Protein AF-A0A2A8VE00-F1 (afdb_monomer)

Radius of gyration: 34.69 Å; Cα contacts (8 Å, |Δi|>4): 339; chains: 1; bounding box: 102×46×58 Å

Nearest PDB structures (foldseek):
  6yoa-assembly1_B  TM=5.668E-01  e=1.280E-02  Ligustrum vulgare
  6x38-assembly1_A  TM=6.326E-01  e=1.889E-02  Drosophila melanogaster
  5gni-assembly1_A  TM=6.046E-01  e=1.121E-01  Homo sapiens
  2wan-assembly1_A  TM=6.044E-01  e=1.850E-01  Bacillus acidopullulyticus
  5wa0-assembly2_D  TM=4.545E-01  e=9.486E-02  Sinorhizobium meliloti 1021

Mean predicted aligned error: 17.12 Å

pLDDT: mean 78.24, std 19.39, range [31.75, 98.25]

Solvent-accessible surface area (backbone atoms only — not comparable to full-atom values): 13065 Å² total; per-residue (Å²): 136,66,72,69,64,56,50,57,52,51,56,54,49,37,68,72,62,74,57,81,86,64,64,70,72,61,55,63,68,74,43,58,68,55,49,56,51,50,48,52,65,56,45,51,60,53,49,51,52,52,52,50,50,64,60,46,50,60,56,54,46,44,66,75,71,46,75,78,92,78,73,95,66,73,92,70,93,66,86,66,83,67,75,85,49,74,51,36,35,30,36,35,44,88,63,31,39,35,40,41,33,43,31,70,54,58,55,66,37,54,35,41,40,35,35,20,38,72,83,74,70,52,76,75,48,77,47,81,42,53,24,37,86,83,13,38,38,71,47,76,42,75,55,88,57,50,86,42,52,28,35,35,36,44,31,36,52,33,79,80,41,56,72,77,49,20,70,64,42,20,69,40,8,66,52,52,71,73,32,89,83,46,62,39,49,45,78,49,74,55,96,90,39,76,32,32,28,42,38,34,28,34,50,44,64,50,49,62,95,85,54,87,66,74,48,73,38,65,40,37,29,54,67,59,46,64,73,76,106

Sequence (229 aa):
MKKAKLKTLFDHIDEQEKSTVEFQTVWRKAHRRDWKRRVYQSAVPNMAFLMILLIITPLAGYYFISPGEDTRSAQSLEDHEESYEMSGKVYNFPNQVVIKGETSLPEGAMLMIEQYKRDGVTLIRREKVTTDSDGYFQFATDRLQRDKEYIVKVMLYPHLQRESIKKVVGKRGDKLSDVENGELVFDYRHDGIEYSGLKLVGLANKMEDTTEKVVSEFLMSEKEFEALY

Foldseek 3Di:
DDPVVVVVVVVVVCVVPVDPPPPPPVVVPPCPVVVVVVCCVVVVVVVVVVVVCVVVVVVVVCVVVPPDPDDPDDDDPPPDLDDWDKKWKWKAAQFKIKIKIFIPQAWFQKKKKWKAFPVVPRTDDIDIWTAHRRRMTMDMDTDDDQQGKIKIKIKGALCPDDPVRCVVCPNQSVSLVPHDPSLQWDWDDDPNDIGIMGMWMDMNDHDDPPDRDIDMDITDGPVVVVVVD

Structure (mmCIF, N/CA/C/O backbone):
data_AF-A0A2A8VE00-F1
#
_entry.id   AF-A0A2A8VE00-F1
#
loop_
_atom_site.group_PDB
_atom_site.id
_atom_site.type_symbol
_atom_site.label_atom_id
_atom_site.label_alt_id
_atom_site.label_comp_id
_atom_site.label_asym_id
_atom_site.label_entity_id
_atom_site.label_seq_id
_atom_site.pdbx_PDB_ins_code
_atom_site.Cartn_x
_atom_site.Cartn_y
_atom_site.Cartn_z
_atom_site.occupancy
_atom_site.B_iso_or_equiv
_atom_site.auth_seq_id
_atom_site.auth_comp_id
_atom_site.auth_asym_id
_atom_site.auth_atom_id
_atom_site.pdbx_PDB_model_num
ATOM 1 N N . MET A 1 1 ? -66.703 -29.436 -29.568 1.00 51.69 1 MET A N 1
ATOM 2 C CA . MET A 1 1 ? -67.664 -29.597 -28.450 1.00 51.69 1 MET A CA 1
ATOM 3 C C . MET A 1 1 ? -6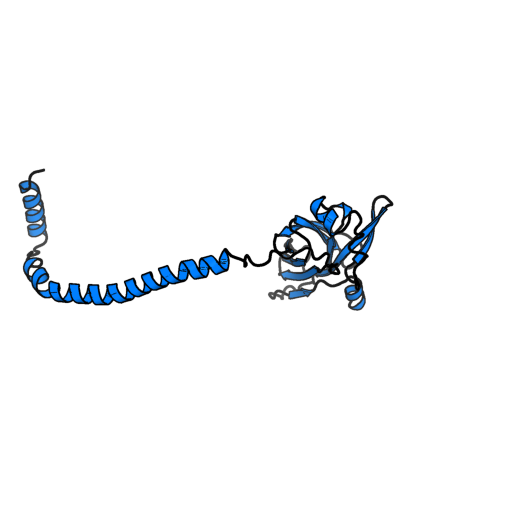8.861 -28.683 -28.711 1.00 51.69 1 MET A C 1
ATOM 5 O O . MET A 1 1 ? -68.654 -27.505 -28.962 1.00 51.69 1 MET A O 1
ATOM 9 N N . LYS A 1 2 ? -70.083 -29.225 -28.820 1.00 51.22 2 LYS A N 1
ATOM 10 C CA . LYS A 1 2 ? -71.256 -28.521 -29.384 1.00 51.22 2 LYS A CA 1
ATOM 11 C C . LYS A 1 2 ? -71.826 -27.491 -28.389 1.00 51.22 2 LYS A C 1
ATOM 13 O O . LYS A 1 2 ? -72.019 -27.839 -27.229 1.00 51.22 2 LYS A O 1
ATOM 18 N N . LYS A 1 3 ? -72.145 -26.271 -28.861 1.00 54.19 3 LYS A N 1
ATOM 19 C CA . LYS A 1 3 ? -72.739 -25.130 -28.111 1.00 54.19 3 LYS A CA 1
ATOM 20 C C . LYS A 1 3 ? -73.830 -25.513 -27.096 1.00 54.19 3 LYS A C 1
ATOM 22 O O . LYS A 1 3 ? -73.938 -24.875 -26.057 1.00 54.19 3 LYS A O 1
ATOM 27 N N . ALA A 1 4 ? -74.591 -26.570 -27.377 1.00 62.59 4 ALA A N 1
ATOM 28 C CA . ALA A 1 4 ? -75.638 -27.084 -26.500 1.00 62.59 4 ALA A CA 1
ATOM 29 C C . ALA A 1 4 ? -75.129 -27.494 -25.104 1.00 62.59 4 ALA A C 1
ATOM 31 O O . ALA A 1 4 ? -75.796 -27.199 -24.124 1.00 62.59 4 ALA A O 1
ATOM 32 N N . LYS A 1 5 ? -73.928 -28.091 -25.003 1.00 63.59 5 LYS A N 1
ATOM 33 C CA . LYS A 1 5 ? -73.341 -28.504 -23.713 1.00 63.59 5 LYS A CA 1
ATOM 34 C C . LYS A 1 5 ? -72.892 -27.325 -22.850 1.00 63.59 5 LYS A C 1
ATOM 36 O O . LYS A 1 5 ? -72.900 -27.435 -21.631 1.00 63.59 5 LYS A O 1
ATOM 41 N N . LEU A 1 6 ? -72.496 -26.217 -23.482 1.00 62.16 6 LEU A N 1
ATOM 42 C CA . LEU A 1 6 ? -72.084 -25.005 -22.772 1.00 62.16 6 LEU A CA 1
ATOM 43 C C . LEU A 1 6 ? -73.302 -24.321 -22.147 1.00 62.16 6 LEU A C 1
ATOM 45 O O . LEU A 1 6 ? -73.255 -23.936 -20.990 1.00 62.16 6 LEU A O 1
ATOM 49 N N . LYS A 1 7 ? -74.404 -24.238 -22.902 1.00 66.25 7 LYS A N 1
ATOM 50 C CA . LYS A 1 7 ? -75.650 -23.631 -22.430 1.00 66.25 7 LYS A CA 1
ATOM 51 C C . LYS A 1 7 ? -76.198 -24.351 -21.193 1.00 66.25 7 LYS A C 1
ATOM 53 O O . LYS A 1 7 ? -76.452 -23.705 -20.193 1.00 66.25 7 LYS A O 1
ATOM 58 N N . THR A 1 8 ? -76.239 -25.684 -21.213 1.00 71.44 8 THR A N 1
ATOM 59 C CA . THR A 1 8 ? -76.652 -26.482 -20.045 1.00 71.44 8 THR A CA 1
ATOM 60 C C . THR A 1 8 ? -75.750 -26.310 -18.825 1.00 71.44 8 THR A C 1
ATOM 62 O O . THR A 1 8 ? -76.221 -26.486 -17.712 1.00 71.44 8 THR A O 1
ATOM 65 N N . LEU A 1 9 ? -74.465 -25.988 -19.014 1.00 65.50 9 LEU A N 1
ATOM 66 C CA . LEU A 1 9 ? -73.549 -25.745 -17.897 1.00 65.50 9 LEU A CA 1
ATOM 67 C C . LEU A 1 9 ? -73.830 -24.386 -17.239 1.00 65.50 9 LEU A C 1
ATOM 69 O O . LEU A 1 9 ? -73.803 -24.288 -16.021 1.00 65.50 9 LEU A O 1
ATOM 73 N N . PHE A 1 10 ? -74.126 -23.360 -18.043 1.00 63.91 10 PHE A N 1
ATOM 74 C CA . PHE A 1 10 ? -74.466 -22.025 -17.546 1.00 63.91 10 PHE A CA 1
ATOM 75 C C . PHE A 1 10 ? -75.866 -21.971 -16.936 1.00 63.91 10 PHE A C 1
ATOM 77 O O . PHE A 1 10 ? -76.016 -21.406 -15.863 1.00 63.91 10 PHE A O 1
ATOM 84 N N . ASP A 1 11 ? -76.850 -22.637 -17.546 1.00 68.38 11 ASP A N 1
ATOM 85 C CA . ASP A 1 11 ? -78.211 -22.711 -17.003 1.00 68.38 11 ASP A CA 1
ATOM 86 C C . ASP A 1 11 ? -78.211 -23.382 -15.605 1.00 68.38 11 ASP A C 1
ATOM 88 O O . ASP A 1 11 ? -78.939 -22.957 -14.715 1.00 68.38 11 ASP A O 1
ATOM 92 N N . HIS A 1 12 ? -77.340 -24.379 -15.375 1.00 68.62 12 HIS A N 1
ATOM 93 C CA . HIS A 1 12 ? -77.214 -25.064 -14.078 1.00 68.62 12 HIS A CA 1
ATOM 94 C C . HIS A 1 12 ? -76.511 -24.217 -13.001 1.00 68.62 12 HIS A C 1
ATOM 96 O O . HIS A 1 12 ? -76.817 -24.345 -11.817 1.00 68.62 12 HIS A O 1
ATOM 102 N N . ILE A 1 13 ? -75.578 -23.349 -13.408 1.00 62.16 13 ILE A N 1
ATOM 103 C CA . ILE A 1 13 ? -74.881 -22.413 -12.514 1.00 62.16 13 ILE A CA 1
ATOM 104 C C . ILE A 1 13 ? -75.808 -21.242 -12.144 1.00 62.16 13 ILE A C 1
ATOM 106 O O . ILE A 1 13 ? -75.901 -20.891 -10.970 1.00 62.16 13 ILE A O 1
ATOM 110 N N . ASP A 1 14 ? -76.567 -20.705 -13.105 1.00 57.84 14 ASP A N 1
ATOM 111 C CA . ASP A 1 14 ? -77.534 -19.621 -12.868 1.00 57.84 14 ASP A CA 1
ATOM 112 C C . ASP A 1 14 ? -78.684 -20.067 -11.943 1.00 57.84 14 ASP A C 1
ATOM 114 O O . ASP A 1 14 ? -79.124 -19.308 -11.074 1.00 57.84 14 ASP A O 1
ATOM 118 N N . GLU A 1 15 ? -79.151 -21.314 -12.081 1.00 67.19 15 GLU A N 1
ATOM 119 C CA . GLU A 1 15 ? -80.197 -21.885 -11.222 1.00 67.19 15 GLU A CA 1
ATOM 120 C C . GLU A 1 15 ? -79.703 -22.130 -9.782 1.00 67.19 15 GLU A C 1
ATOM 122 O O . GLU A 1 15 ? -80.462 -21.933 -8.829 1.00 67.19 15 GLU A O 1
ATOM 127 N N . GLN A 1 16 ? -78.420 -22.482 -9.602 1.00 60.88 16 GLN A N 1
ATOM 128 C CA . GLN A 1 16 ? -77.802 -22.617 -8.277 1.00 60.88 16 GLN A CA 1
ATOM 129 C C . GLN A 1 16 ? -77.533 -21.272 -7.590 1.00 60.88 16 GLN A C 1
ATOM 131 O O . GLN A 1 16 ? -77.652 -21.189 -6.367 1.00 60.88 16 GLN A O 1
ATOM 136 N N . GLU A 1 17 ? -77.188 -20.223 -8.341 1.00 58.81 17 GLU A N 1
ATOM 137 C CA . GLU A 1 17 ? -76.747 -18.947 -7.760 1.00 58.81 17 GLU A CA 1
ATOM 138 C C . GLU A 1 17 ? -77.834 -17.862 -7.681 1.00 58.81 17 GLU A C 1
ATOM 140 O O . GLU A 1 17 ? -77.587 -16.798 -7.110 1.00 58.81 17 GLU A O 1
ATOM 145 N N . LYS A 1 18 ? -79.051 -18.102 -8.204 1.00 51.75 18 LYS A N 1
ATOM 146 C CA . LYS A 1 18 ? -80.142 -17.100 -8.280 1.00 51.75 18 LYS A CA 1
ATOM 147 C C . LYS A 1 18 ? -79.681 -15.749 -8.853 1.00 51.75 18 LYS A C 1
ATOM 149 O O . LYS A 1 18 ? -80.210 -14.698 -8.481 1.00 51.75 18 LYS A O 1
ATOM 154 N N . SER A 1 19 ? -78.698 -15.746 -9.746 1.00 52.50 19 SER A N 1
ATOM 155 C CA . SER A 1 19 ? -78.159 -14.518 -10.315 1.00 52.50 19 SER A CA 1
ATOM 156 C C . SER A 1 19 ? -78.809 -14.274 -11.679 1.00 52.50 19 SER A C 1
ATOM 158 O O . SER A 1 19 ? -78.545 -14.936 -12.675 1.00 52.50 19 SER A O 1
ATOM 160 N N . THR A 1 20 ? -79.745 -13.327 -11.739 1.00 47.25 20 THR A N 1
ATOM 161 C CA . THR A 1 20 ? -80.350 -12.900 -13.003 1.00 47.25 20 THR A CA 1
ATOM 162 C C . THR A 1 20 ? -79.314 -12.144 -13.835 1.00 47.25 20 THR A C 1
ATOM 164 O O . THR A 1 20 ? -78.964 -10.994 -13.558 1.00 47.25 20 THR A O 1
ATOM 167 N N . VAL A 1 21 ? -78.811 -12.783 -14.892 1.00 50.66 21 VAL A N 1
ATOM 168 C CA . VAL A 1 21 ? -77.923 -12.155 -15.875 1.00 50.66 21 VAL A CA 1
ATOM 169 C C . VAL A 1 21 ? -78.713 -11.161 -16.741 1.00 50.66 21 VAL A C 1
ATOM 171 O O . VAL A 1 21 ? -79.089 -11.444 -17.873 1.00 50.66 21 VAL A O 1
ATOM 174 N N . GLU A 1 22 ? -78.911 -9.943 -16.233 1.00 48.50 22 GLU A N 1
ATOM 175 C CA . GLU A 1 22 ? -79.258 -8.753 -17.038 1.00 48.50 22 GLU A CA 1
ATOM 176 C C . GLU A 1 22 ? -78.122 -7.713 -17.088 1.00 48.50 22 GLU A C 1
ATOM 178 O O . GLU A 1 22 ? -78.284 -6.590 -17.567 1.00 48.50 22 GLU A O 1
ATOM 183 N N . PHE A 1 23 ? -76.910 -8.068 -16.656 1.00 44.28 23 PHE A N 1
ATOM 184 C CA . PHE A 1 23 ? -75.814 -7.096 -16.584 1.00 44.28 23 PHE A CA 1
ATOM 185 C C . PHE A 1 23 ? -75.136 -6.783 -17.928 1.00 44.28 23 PHE A C 1
ATOM 187 O O . PHE A 1 23 ? -74.493 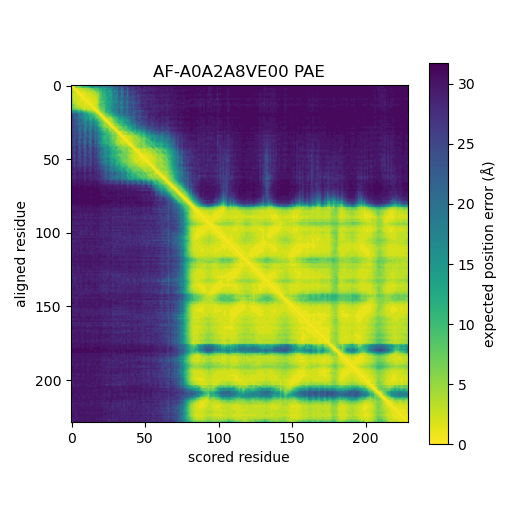-5.742 -18.072 1.00 44.28 23 PHE A O 1
ATOM 194 N N . GLN A 1 24 ? -75.259 -7.638 -18.950 1.00 45.00 24 GLN A N 1
ATOM 195 C CA . GLN A 1 24 ? -74.474 -7.453 -20.179 1.00 45.00 24 GLN A CA 1
ATOM 196 C C . GLN A 1 24 ? -75.096 -6.508 -21.215 1.00 45.00 24 GLN A C 1
ATOM 198 O O . GLN A 1 24 ? -74.360 -5.932 -22.023 1.00 45.00 24 GLN A O 1
ATOM 203 N N . THR A 1 25 ? -76.412 -6.307 -21.210 1.00 49.53 25 THR A N 1
ATOM 204 C CA . THR A 1 25 ? -77.099 -5.467 -22.207 1.00 49.53 25 THR A CA 1
ATOM 205 C C . THR A 1 25 ? -77.180 -4.000 -21.791 1.00 49.53 25 THR A C 1
ATOM 207 O O . THR A 1 25 ? -77.007 -3.128 -22.647 1.00 49.53 25 THR A O 1
ATOM 210 N N . VAL A 1 26 ? -77.322 -3.699 -20.495 1.00 46.94 26 VAL A N 1
ATOM 211 C CA . VAL A 1 26 ? -77.353 -2.312 -19.991 1.00 46.94 26 VAL A CA 1
ATOM 212 C C . VAL A 1 26 ? -75.943 -1.704 -19.929 1.00 46.94 26 VAL A C 1
ATOM 214 O O . VAL A 1 26 ? -75.728 -0.569 -20.364 1.00 46.94 26 VAL A O 1
ATOM 217 N N . TRP A 1 27 ? -74.937 -2.478 -19.508 1.00 44.66 27 TRP A N 1
ATOM 218 C CA . TRP A 1 27 ? -73.575 -1.962 -19.310 1.00 44.66 27 TRP A CA 1
ATOM 219 C C . TRP A 1 27 ? -72.831 -1.657 -20.625 1.00 44.66 27 TRP A C 1
ATOM 221 O O . TRP A 1 27 ? -72.062 -0.697 -20.710 1.00 44.66 27 TRP A O 1
ATOM 231 N N . ARG A 1 28 ? -73.108 -2.402 -21.709 1.00 49.41 28 ARG A N 1
ATOM 232 C CA . ARG A 1 28 ? -72.442 -2.188 -23.013 1.00 49.41 28 ARG A CA 1
ATOM 233 C C . ARG A 1 28 ? -72.862 -0.906 -23.736 1.00 49.41 28 ARG A C 1
ATOM 235 O O . ARG A 1 28 ? -72.097 -0.426 -24.575 1.00 49.41 28 ARG A O 1
ATOM 242 N N . LYS A 1 29 ? -74.046 -0.345 -23.458 1.00 48.81 29 LYS A N 1
ATOM 243 C CA . LYS A 1 29 ? -74.554 0.832 -24.190 1.00 48.81 29 LYS A CA 1
ATOM 244 C C . LYS A 1 29 ? -74.230 2.159 -23.496 1.00 48.81 29 LYS A C 1
ATOM 246 O O . LYS A 1 29 ? -73.909 3.119 -24.191 1.00 48.81 29 LYS A O 1
ATOM 251 N N . ALA A 1 30 ? -74.229 2.202 -22.162 1.00 51.44 30 ALA A N 1
ATOM 252 C CA . ALA A 1 30 ? -74.023 3.443 -21.409 1.00 51.44 30 ALA A CA 1
ATOM 253 C C . ALA A 1 30 ? -72.553 3.913 -21.357 1.00 51.44 30 ALA A C 1
ATOM 255 O O . ALA A 1 30 ? -72.293 5.112 -21.379 1.00 51.44 30 ALA A O 1
ATOM 256 N N . HIS A 1 31 ? -71.571 3.001 -21.372 1.00 49.47 31 HIS A N 1
ATOM 257 C CA . HIS A 1 31 ? -70.162 3.364 -21.136 1.00 49.47 31 HIS A CA 1
ATOM 258 C C . HIS A 1 31 ? -69.236 3.368 -22.359 1.00 49.47 31 HIS A C 1
ATOM 260 O O . HIS A 1 31 ? -68.049 3.671 -22.235 1.00 49.47 31 HIS A O 1
ATOM 266 N N . ARG A 1 32 ? -69.743 3.118 -23.573 1.00 55.53 32 ARG A N 1
ATOM 267 C CA . ARG A 1 32 ? -68.886 3.055 -24.775 1.00 55.53 32 ARG A CA 1
ATOM 268 C C . ARG A 1 32 ? -68.280 4.411 -25.172 1.00 55.53 32 ARG A C 1
ATOM 270 O O . ARG A 1 32 ? -67.174 4.447 -25.710 1.00 55.53 32 ARG A O 1
ATOM 277 N N . ARG A 1 33 ? -68.990 5.520 -24.922 1.00 56.97 33 ARG A N 1
ATOM 278 C CA . ARG A 1 33 ? -68.491 6.888 -25.182 1.00 56.97 33 ARG A CA 1
ATOM 279 C C . ARG A 1 33 ? -67.480 7.336 -24.126 1.00 56.97 33 ARG A C 1
ATOM 281 O O . ARG A 1 33 ? -66.446 7.899 -24.476 1.00 56.97 33 ARG A O 1
ATOM 288 N N . ASP A 1 34 ? -67.742 6.999 -22.870 1.00 58.62 34 ASP A N 1
ATOM 289 C CA . ASP A 1 34 ? -66.883 7.344 -21.740 1.00 58.62 34 ASP A CA 1
ATOM 290 C C . ASP A 1 34 ? -65.564 6.578 -21.740 1.00 58.62 34 ASP A C 1
ATOM 292 O O . ASP A 1 34 ? -64.516 7.163 -21.479 1.00 58.62 34 ASP A O 1
ATOM 296 N N . TRP A 1 35 ? -65.583 5.291 -22.092 1.00 56.44 35 TRP A N 1
ATOM 297 C CA . TRP A 1 35 ? -64.362 4.493 -22.145 1.00 56.44 35 TRP A CA 1
ATOM 298 C C . TRP A 1 35 ? -63.408 4.976 -23.239 1.00 56.44 35 TRP A C 1
ATOM 300 O O . TRP A 1 35 ? -62.222 5.130 -22.977 1.00 56.44 35 TRP A O 1
ATOM 310 N N . LYS A 1 36 ? -63.910 5.328 -24.434 1.00 59.03 36 LYS A N 1
ATOM 311 C CA . LYS A 1 36 ? -63.060 5.915 -25.485 1.00 59.03 36 LYS A CA 1
ATOM 312 C C . LYS A 1 36 ? -62.408 7.221 -25.035 1.00 59.03 36 LYS A C 1
ATOM 314 O O . LYS A 1 36 ? -61.234 7.427 -25.321 1.00 59.03 36 LYS A O 1
ATOM 319 N N . ARG A 1 37 ? -63.146 8.078 -24.319 1.00 63.91 37 ARG A N 1
ATOM 320 C CA . ARG A 1 37 ? -62.618 9.346 -23.799 1.00 63.91 37 ARG A CA 1
ATOM 321 C C . ARG A 1 37 ? -61.577 9.118 -22.704 1.00 63.91 37 ARG A C 1
ATOM 323 O O . ARG A 1 37 ? -60.527 9.742 -22.762 1.00 63.91 37 ARG A O 1
ATOM 330 N N . ARG A 1 38 ? -61.821 8.188 -21.773 1.00 60.47 38 ARG A N 1
ATOM 331 C CA . ARG A 1 38 ? -60.871 7.834 -20.704 1.00 60.47 38 ARG A CA 1
ATOM 332 C C . ARG A 1 38 ? -59.612 7.165 -21.248 1.00 60.47 3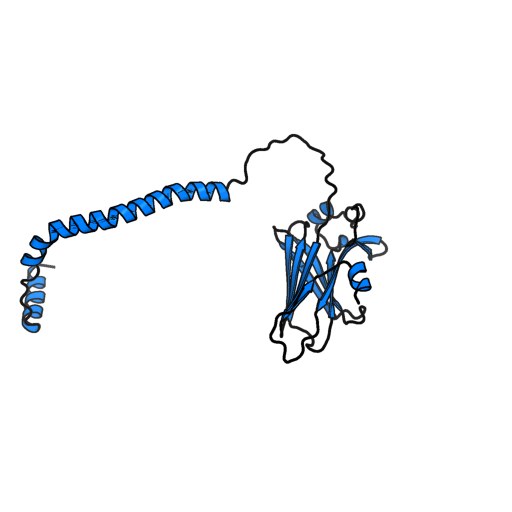8 ARG A C 1
ATOM 334 O O . ARG A 1 38 ? -58.527 7.532 -20.826 1.00 60.47 38 ARG A O 1
ATOM 341 N N . VAL A 1 39 ? -59.741 6.268 -22.229 1.00 61.84 39 VAL A N 1
ATOM 342 C CA . VAL A 1 39 ? -58.593 5.651 -22.912 1.00 61.84 39 VAL A CA 1
ATOM 343 C C . VAL A 1 39 ? -57.786 6.699 -23.668 1.00 61.84 39 VAL A C 1
ATOM 345 O O . VAL A 1 39 ? -56.572 6.698 -23.547 1.00 61.84 39 VAL A O 1
ATOM 348 N N . TYR A 1 40 ? -58.416 7.634 -24.387 1.00 62.50 40 TYR A N 1
ATOM 349 C CA . TYR A 1 40 ? -57.675 8.732 -25.019 1.00 62.50 40 TYR A CA 1
ATOM 350 C C . TYR A 1 40 ? -57.005 9.647 -23.985 1.00 62.50 40 TYR A C 1
ATOM 352 O O . TYR A 1 40 ? -55.849 10.016 -24.154 1.00 62.50 40 TYR A O 1
ATOM 360 N N . GLN A 1 41 ? -57.694 9.979 -22.891 1.00 64.81 41 GLN A N 1
ATOM 361 C CA . GLN A 1 41 ? -57.149 10.829 -21.830 1.00 64.81 41 GLN A CA 1
ATOM 362 C C . GLN A 1 41 ? -56.002 10.172 -21.053 1.00 64.81 41 GLN A C 1
ATOM 364 O O . GLN A 1 41 ? -55.127 10.894 -20.593 1.00 64.81 41 GLN A O 1
ATOM 369 N N . SER A 1 42 ? -55.967 8.842 -20.926 1.00 61.19 42 SER A N 1
ATOM 370 C CA . SER A 1 42 ? -54.864 8.126 -20.270 1.00 61.19 42 SER A CA 1
ATOM 371 C C . SER A 1 42 ? -53.751 7.720 -21.239 1.00 61.19 42 SER A C 1
ATOM 373 O O . SER A 1 42 ? -52.583 7.698 -20.866 1.00 61.19 42 SER A O 1
ATOM 375 N N . ALA A 1 43 ? -54.088 7.395 -22.490 1.00 59.38 43 ALA A N 1
ATOM 376 C CA . ALA A 1 43 ? -53.122 6.936 -23.482 1.00 59.38 43 ALA A CA 1
ATOM 377 C C . ALA A 1 43 ? -52.292 8.082 -24.061 1.00 59.38 43 ALA A C 1
ATOM 379 O O . ALA A 1 43 ? -51.124 7.867 -24.346 1.00 59.38 43 ALA A O 1
ATOM 380 N N . VAL A 1 44 ? -52.849 9.290 -24.208 1.00 64.38 44 VAL A N 1
ATOM 381 C CA . VAL A 1 44 ? -52.106 10.450 -24.729 1.00 64.38 44 VAL A CA 1
ATOM 382 C C . VAL A 1 44 ? -50.933 10.856 -23.823 1.00 64.38 44 VAL A C 1
ATOM 384 O O . VAL A 1 44 ? -49.822 10.936 -24.343 1.00 64.38 44 VAL A O 1
ATOM 387 N N . PRO A 1 45 ? -51.094 11.057 -22.498 1.00 66.69 45 PRO A N 1
ATOM 388 C CA . PRO A 1 45 ? -49.959 11.381 -21.634 1.00 66.69 45 PRO A CA 1
ATOM 389 C C . PRO A 1 45 ? -48.968 10.215 -21.509 1.00 66.69 45 PRO A C 1
ATOM 391 O O . PRO A 1 45 ? -47.764 10.449 -21.538 1.00 66.69 45 PRO A O 1
ATOM 394 N N . ASN A 1 46 ? -49.440 8.963 -21.470 1.00 68.00 46 ASN A N 1
ATOM 395 C CA . ASN A 1 46 ? -48.550 7.798 -21.402 1.00 68.00 46 ASN A CA 1
ATOM 396 C C . ASN A 1 46 ? -47.756 7.584 -22.703 1.00 68.00 46 ASN A C 1
ATOM 398 O O . ASN A 1 46 ? -46.573 7.259 -22.652 1.00 68.00 46 ASN A O 1
ATOM 402 N N . MET A 1 47 ? -48.370 7.811 -23.869 1.00 69.69 47 MET A N 1
ATOM 403 C CA . MET A 1 47 ? -47.674 7.796 -25.161 1.00 69.69 47 MET A CA 1
ATOM 404 C C . MET A 1 47 ? -46.713 8.973 -25.294 1.00 69.69 47 MET A C 1
ATOM 406 O O . MET A 1 47 ? -45.616 8.785 -25.803 1.00 69.69 47 MET A O 1
ATOM 410 N N . ALA A 1 48 ? -47.079 10.165 -24.817 1.00 74.44 48 ALA A N 1
ATOM 411 C CA . ALA A 1 48 ? -46.165 11.304 -24.795 1.00 74.44 48 ALA A CA 1
ATOM 412 C C . ALA A 1 48 ? -44.934 11.003 -23.928 1.00 74.44 48 ALA A C 1
ATOM 414 O O . ALA A 1 48 ? -43.813 11.246 -24.361 1.00 74.44 48 ALA A O 1
ATOM 415 N N . PHE A 1 49 ? -45.124 10.392 -22.756 1.00 73.25 49 PHE A N 1
ATOM 416 C CA . PHE A 1 49 ? -44.027 9.988 -21.876 1.00 73.25 49 PHE A CA 1
ATOM 417 C C . PHE A 1 49 ? -43.128 8.916 -22.514 1.00 73.25 49 PHE A C 1
ATOM 419 O O . PHE A 1 49 ? -41.906 9.030 -22.469 1.00 73.25 49 PHE A O 1
ATOM 426 N N . LEU A 1 50 ? -43.716 7.912 -23.176 1.00 73.12 50 LEU A N 1
ATOM 427 C CA . LEU A 1 50 ? -42.964 6.890 -23.915 1.00 73.12 50 LEU A CA 1
ATOM 428 C C . LEU A 1 50 ? -42.193 7.471 -25.105 1.00 73.12 50 LEU A C 1
ATOM 430 O O . LEU A 1 50 ? -41.049 7.089 -25.326 1.00 73.12 50 LEU A O 1
ATOM 434 N N . MET A 1 51 ? -42.783 8.412 -25.845 1.00 75.62 51 MET A N 1
ATOM 435 C CA . MET A 1 51 ? -42.114 9.090 -26.960 1.00 75.62 51 MET A CA 1
ATOM 436 C C . MET A 1 51 ? -40.970 9.984 -26.464 1.00 75.62 51 MET A C 1
ATOM 438 O O . MET A 1 51 ? -39.907 9.999 -27.075 1.00 75.62 51 MET A O 1
ATOM 442 N N . ILE A 1 52 ? -41.139 10.664 -25.325 1.00 73.00 52 ILE A N 1
ATOM 443 C CA . ILE A 1 52 ? -40.064 11.426 -24.673 1.00 73.00 52 ILE A CA 1
ATOM 444 C C . ILE A 1 52 ? -38.921 10.490 -24.247 1.00 73.00 52 ILE A C 1
ATOM 446 O O . ILE A 1 52 ? -37.764 10.772 -24.549 1.00 73.00 52 ILE A O 1
ATOM 450 N N . LEU A 1 53 ? -39.220 9.343 -23.626 1.00 69.56 53 LEU A N 1
ATOM 451 C CA . LEU A 1 53 ? -38.199 8.352 -23.259 1.00 69.56 53 LEU A CA 1
ATOM 452 C C . LEU A 1 53 ? -37.464 7.782 -24.484 1.00 69.56 53 LEU A C 1
ATOM 454 O O . LEU A 1 53 ? -36.248 7.605 -24.431 1.00 69.56 53 LEU A O 1
ATOM 458 N N . LEU A 1 54 ? -38.166 7.544 -25.596 1.00 72.25 54 LEU A N 1
ATOM 459 C CA . LEU A 1 54 ? -37.581 7.069 -26.858 1.00 72.25 54 LEU A CA 1
ATOM 460 C C . LEU A 1 54 ? -36.660 8.097 -27.530 1.00 72.25 54 LEU A C 1
ATOM 462 O O . LEU A 1 54 ? -35.721 7.707 -28.214 1.00 72.25 54 LEU A O 1
ATOM 466 N N . ILE A 1 55 ? -36.904 9.396 -27.334 1.00 69.25 55 ILE A N 1
ATOM 467 C CA . ILE A 1 55 ? -36.046 10.467 -27.865 1.00 69.25 55 ILE A CA 1
ATOM 468 C C . ILE A 1 55 ? -34.838 10.719 -26.946 1.00 69.25 55 ILE A C 1
ATOM 470 O O . ILE A 1 55 ? -33.743 10.987 -27.434 1.00 69.25 55 ILE A O 1
ATOM 474 N N . ILE A 1 56 ? -35.002 10.608 -25.623 1.00 63.34 56 ILE A N 1
ATOM 475 C CA . ILE A 1 56 ? -33.923 10.876 -24.653 1.00 63.34 56 ILE A CA 1
ATOM 476 C C . ILE A 1 56 ? -32.924 9.709 -24.560 1.00 63.34 56 ILE A C 1
ATOM 478 O O . ILE A 1 56 ? -31.733 9.935 -24.353 1.00 63.34 56 ILE A O 1
ATOM 482 N N . THR A 1 57 ? -33.370 8.464 -24.747 1.00 62.41 57 THR A N 1
ATOM 483 C CA . THR A 1 57 ? -32.503 7.273 -24.660 1.00 62.41 57 THR A CA 1
ATOM 484 C C . THR A 1 57 ? -31.308 7.271 -25.628 1.00 62.41 57 THR A C 1
ATOM 486 O O . THR A 1 57 ? -30.209 6.972 -25.159 1.00 62.41 57 THR A O 1
ATOM 489 N N . PRO A 1 58 ? -31.421 7.654 -26.917 1.00 62.84 58 PRO A N 1
ATOM 490 C CA . PRO A 1 58 ? -30.249 7.758 -27.789 1.00 62.84 58 PRO A CA 1
ATOM 491 C C . PRO A 1 58 ? -29.319 8.932 -27.435 1.00 62.84 58 PRO A C 1
ATOM 493 O O . PRO A 1 58 ? -28.115 8.816 -27.641 1.00 62.84 58 PRO A O 1
ATOM 496 N N . LEU A 1 59 ? -29.824 10.025 -26.847 1.00 58.75 59 LEU A N 1
ATOM 497 C CA . LEU A 1 59 ? -28.991 11.157 -26.405 1.00 58.75 59 LEU A CA 1
ATOM 498 C C . LEU A 1 59 ? -28.171 10.822 -25.151 1.00 58.75 59 LEU A C 1
ATOM 500 O O . LEU A 1 59 ? -26.992 11.157 -25.080 1.00 58.75 59 LEU A O 1
ATOM 504 N N . ALA A 1 60 ? -28.767 10.113 -24.189 1.00 56.28 60 ALA A N 1
ATOM 505 C CA . ALA A 1 60 ? -28.041 9.605 -23.026 1.00 56.28 60 ALA A CA 1
ATOM 506 C C . ALA A 1 60 ? -27.061 8.486 -23.422 1.00 56.28 60 ALA A C 1
ATOM 508 O O . ALA A 1 60 ? -25.927 8.471 -22.956 1.00 56.28 60 ALA A O 1
ATOM 509 N N . GLY A 1 61 ? -27.459 7.590 -24.333 1.00 53.88 61 GLY A N 1
ATOM 510 C CA . GLY A 1 61 ? -26.584 6.542 -24.862 1.00 53.88 61 GLY A CA 1
ATOM 511 C C . GLY A 1 61 ? -25.360 7.095 -25.596 1.00 53.88 61 GLY A C 1
ATOM 512 O O . GLY A 1 61 ? -24.262 6.601 -25.377 1.00 53.88 61 GLY A O 1
ATOM 513 N N . TYR A 1 62 ? -25.514 8.158 -26.395 1.00 57.16 62 TYR A N 1
ATOM 514 C CA . TYR A 1 62 ? -24.388 8.833 -27.051 1.00 57.16 62 TYR A CA 1
ATOM 515 C C . TY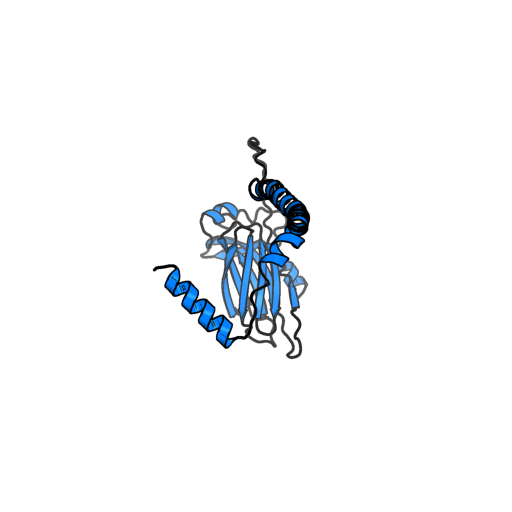R A 1 62 ? -23.427 9.476 -26.038 1.00 57.16 62 TYR A C 1
ATOM 517 O O . TYR A 1 62 ? -22.220 9.358 -26.192 1.00 57.16 62 TYR A O 1
ATOM 525 N N . TYR A 1 63 ? -23.937 10.073 -24.957 1.00 56.16 63 TYR A N 1
ATOM 526 C CA . TYR A 1 63 ? -23.092 10.648 -23.899 1.00 56.16 63 TYR A CA 1
ATOM 527 C C . TYR A 1 63 ? -22.344 9.599 -23.058 1.00 56.16 63 TYR A C 1
ATOM 529 O O . TYR A 1 63 ? -21.298 9.908 -22.496 1.00 56.16 63 TYR A O 1
ATOM 537 N N . PHE A 1 64 ? -22.863 8.370 -22.966 1.00 53.44 64 PHE A N 1
ATOM 538 C CA . PHE A 1 64 ? -22.217 7.270 -22.239 1.00 53.44 64 PHE A CA 1
ATOM 539 C C . PHE A 1 64 ? -21.333 6.370 -23.122 1.00 53.44 64 PHE A C 1
ATOM 541 O O . PHE A 1 64 ? -20.480 5.672 -22.585 1.00 53.44 64 PHE A O 1
ATOM 548 N N . ILE A 1 65 ? -21.528 6.360 -24.449 1.00 51.91 65 ILE A N 1
ATOM 549 C CA . ILE A 1 65 ? -20.815 5.466 -25.390 1.00 51.91 65 ILE A CA 1
ATOM 550 C C . ILE A 1 65 ? -19.841 6.226 -26.308 1.00 51.91 65 ILE A C 1
ATOM 552 O O . ILE A 1 65 ? -18.903 5.614 -26.812 1.00 51.91 65 ILE A O 1
ATOM 556 N N . SER A 1 66 ? -19.984 7.546 -26.468 1.00 42.84 66 SER A N 1
ATOM 557 C CA . SER A 1 66 ? -19.017 8.391 -27.177 1.00 42.84 66 SER A CA 1
ATOM 558 C C . SER A 1 66 ? -18.296 9.326 -26.197 1.00 42.84 66 SER A C 1
ATOM 560 O O . SER A 1 66 ? -18.687 10.491 -26.073 1.00 42.84 66 SER A O 1
ATOM 562 N N . PRO A 1 67 ? -17.214 8.893 -25.516 1.00 45.28 67 PRO A N 1
ATOM 563 C CA . PRO A 1 67 ? -16.171 9.852 -25.177 1.00 45.28 67 PRO A CA 1
ATOM 564 C C . PRO A 1 67 ? -15.707 10.438 -26.516 1.00 45.28 67 PRO A C 1
ATOM 566 O O . PRO A 1 67 ? -15.423 9.682 -27.442 1.00 45.28 67 PRO A O 1
ATOM 569 N N . GLY A 1 68 ? -15.768 11.761 -26.665 1.00 45.53 68 GLY A N 1
ATOM 570 C CA . GLY A 1 68 ? -15.624 12.440 -27.952 1.00 45.53 68 GLY A CA 1
ATOM 571 C C . GLY A 1 68 ? -14.497 11.878 -28.822 1.00 45.53 68 GLY A C 1
ATOM 572 O O . GLY A 1 68 ? -13.320 12.014 -28.498 1.00 45.53 68 GLY A O 1
ATOM 573 N N . GLU A 1 69 ? -14.865 11.293 -29.961 1.00 46.16 69 GLU A N 1
ATOM 574 C CA . GLU A 1 69 ? -13.975 11.221 -31.113 1.00 46.16 69 GLU A CA 1
ATOM 575 C C . GLU A 1 69 ? -13.817 12.642 -31.656 1.00 46.16 69 GLU A C 1
ATOM 577 O O . GLU A 1 69 ? -14.555 13.061 -32.536 1.00 46.16 69 GLU A O 1
ATOM 582 N N . ASP A 1 70 ? -12.885 13.395 -31.080 1.00 41.06 70 ASP A N 1
ATOM 583 C CA . ASP A 1 70 ? -12.240 14.534 -31.728 1.00 41.06 70 ASP A CA 1
ATOM 584 C C . ASP A 1 70 ? -10.934 14.848 -30.996 1.00 41.06 70 ASP A C 1
ATOM 586 O O . ASP A 1 70 ? -10.832 15.785 -30.210 1.00 41.06 70 ASP A O 1
ATOM 590 N N . THR A 1 71 ? -9.900 14.046 -31.255 1.00 38.03 71 THR A N 1
ATOM 591 C CA . THR A 1 71 ? -8.594 14.588 -31.663 1.00 38.03 71 THR A CA 1
ATOM 592 C C . THR A 1 71 ? -7.713 13.472 -32.217 1.00 38.03 71 THR A C 1
ATOM 594 O O . THR A 1 71 ? -6.973 12.792 -31.513 1.00 38.03 71 THR A O 1
ATOM 597 N N . ARG A 1 72 ? -7.680 13.364 -33.548 1.00 42.25 72 ARG A N 1
ATOM 598 C CA . ARG A 1 72 ? -6.393 13.147 -34.214 1.00 42.25 72 ARG A CA 1
ATOM 599 C C . ARG A 1 72 ? -5.547 14.405 -33.982 1.00 42.25 72 ARG A C 1
ATOM 601 O O . ARG A 1 72 ? -5.487 15.270 -34.847 1.00 42.25 72 ARG A O 1
ATOM 608 N N . SER A 1 73 ? -4.928 14.511 -32.811 1.00 35.09 73 SER A N 1
ATOM 609 C CA . SER A 1 73 ? -3.707 15.294 -32.631 1.00 35.09 73 SER A CA 1
ATOM 610 C C . SER A 1 73 ? -2.577 14.294 -32.856 1.00 35.09 73 SER A C 1
ATOM 612 O O . SER A 1 73 ? -2.479 13.283 -32.172 1.00 35.09 73 SER A O 1
ATOM 614 N N . ALA A 1 74 ? -1.901 14.341 -34.001 1.00 34.16 74 ALA A N 1
ATOM 615 C CA . ALA A 1 74 ? -0.633 15.053 -34.090 1.00 34.16 74 ALA A CA 1
ATOM 616 C C . ALA A 1 74 ? 0.228 14.766 -32.853 1.00 34.16 74 ALA A C 1
ATOM 618 O O . ALA A 1 74 ? -0.071 15.228 -31.758 1.00 34.16 74 ALA A O 1
ATOM 619 N N . GLN A 1 75 ? 1.268 13.964 -33.081 1.00 40.25 75 GLN A N 1
ATOM 620 C CA . GLN A 1 75 ? 2.420 13.777 -32.211 1.00 40.25 75 GLN A CA 1
ATOM 621 C C . GLN A 1 75 ? 2.684 15.019 -31.346 1.00 40.25 75 GLN A C 1
ATOM 623 O O . GLN A 1 75 ? 3.262 15.989 -31.831 1.00 40.25 75 GLN A O 1
ATOM 628 N N . SER A 1 76 ? 2.314 14.967 -30.071 1.00 31.75 76 SER A N 1
ATOM 629 C CA . SER A 1 76 ? 3.048 15.673 -29.036 1.00 31.75 76 SER A CA 1
ATOM 630 C C . SER A 1 76 ? 3.829 14.611 -28.270 1.00 31.75 76 SER A C 1
ATOM 632 O O . SER A 1 76 ? 3.303 13.808 -27.506 1.00 31.75 76 SER A O 1
ATOM 634 N N . LEU A 1 77 ? 5.130 14.568 -28.550 1.00 38.47 77 LEU A N 1
ATOM 635 C CA . LEU A 1 77 ? 6.118 14.321 -27.509 1.00 38.47 77 LEU A CA 1
ATOM 636 C C . LEU A 1 77 ? 5.999 15.508 -26.546 1.00 38.47 77 LEU A C 1
ATOM 638 O O . LEU A 1 77 ? 6.772 16.456 -26.624 1.00 38.47 77 LEU A O 1
ATOM 642 N N . GLU A 1 78 ? 4.948 15.513 -25.739 1.00 34.31 78 GLU A N 1
ATOM 643 C CA . GLU A 1 78 ? 4.911 16.304 -24.525 1.00 34.31 78 GLU A CA 1
ATOM 644 C C . GLU A 1 78 ? 5.372 15.358 -23.431 1.00 34.31 78 GLU A C 1
ATOM 646 O O . GLU A 1 78 ? 4.702 14.386 -23.085 1.00 34.31 78 GLU A O 1
ATOM 651 N N . ASP A 1 79 ? 6.601 15.615 -22.998 1.00 37.22 79 ASP A N 1
ATOM 652 C CA . ASP A 1 79 ? 7.193 15.151 -21.753 1.00 37.22 79 ASP A CA 1
ATOM 653 C C . ASP A 1 79 ? 6.266 15.645 -20.629 1.00 37.22 79 ASP A C 1
ATOM 655 O O . ASP A 1 79 ? 6.440 16.725 -20.066 1.00 37.22 79 ASP A O 1
ATOM 659 N N . HIS A 1 80 ? 5.167 14.928 -20.395 1.00 39.00 80 HIS A N 1
ATOM 660 C CA . HIS A 1 80 ? 4.426 15.075 -19.158 1.00 39.00 80 HIS A CA 1
ATOM 661 C C . HIS A 1 80 ? 5.381 14.607 -18.068 1.00 39.00 80 HIS A C 1
ATOM 663 O O . HIS A 1 80 ? 5.764 13.439 -18.060 1.00 39.00 80 HIS A O 1
ATOM 669 N N . GLU A 1 81 ? 5.775 15.511 -17.172 1.00 48.50 81 GLU A N 1
ATOM 670 C CA . GLU A 1 81 ? 6.293 15.129 -15.861 1.00 48.50 81 GLU A CA 1
ATOM 671 C C . GLU A 1 81 ? 5.281 14.146 -15.256 1.00 48.50 81 GLU A C 1
ATOM 673 O O . GLU A 1 81 ? 4.194 14.534 -14.827 1.00 48.50 81 GLU A O 1
ATOM 678 N N . GLU A 1 82 ? 5.577 12.847 -15.344 1.00 61.59 82 GLU A N 1
ATOM 679 C CA . GLU A 1 82 ? 4.698 11.791 -14.854 1.00 61.59 82 GLU A CA 1
ATOM 680 C C . GLU A 1 82 ? 4.689 11.875 -13.323 1.00 61.59 82 GLU A C 1
ATOM 682 O O . GLU A 1 82 ? 5.558 11.317 -12.658 1.00 61.59 82 GLU A O 1
ATOM 687 N N . SER A 1 83 ? 3.718 12.581 -12.736 1.00 68.88 83 SER A N 1
ATOM 688 C CA . SER A 1 83 ? 3.499 12.533 -11.293 1.00 68.88 83 SER A CA 1
ATOM 689 C C . SER A 1 83 ? 2.820 11.211 -10.920 1.00 68.88 83 SER A C 1
ATOM 691 O O . SER A 1 83 ? 1.720 10.867 -11.368 1.00 68.88 83 SER A O 1
ATOM 693 N N . TYR A 1 84 ? 3.495 10.423 -10.084 1.00 83.81 84 TYR A N 1
ATOM 694 C CA . TYR A 1 84 ? 2.911 9.215 -9.509 1.00 83.81 84 TYR A CA 1
ATOM 695 C C . TYR A 1 84 ? 2.128 9.579 -8.254 1.00 83.81 84 TYR A C 1
ATOM 697 O O . TYR A 1 84 ? 2.701 9.818 -7.192 1.00 83.81 84 TYR A O 1
ATOM 705 N N . GLU A 1 85 ? 0.806 9.593 -8.374 1.00 88.00 85 GLU A N 1
ATOM 706 C CA . GLU A 1 85 ? -0.090 9.869 -7.260 1.00 88.00 85 GLU A CA 1
ATO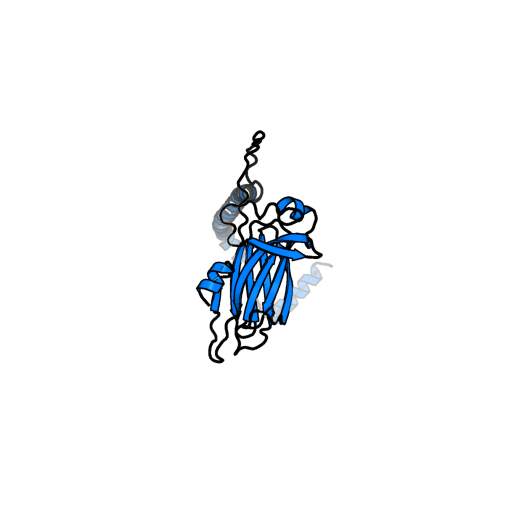M 707 C C . GLU A 1 85 ? -0.549 8.552 -6.630 1.00 88.00 85 GLU A C 1
ATOM 709 O O . GLU A 1 85 ? -0.925 7.593 -7.315 1.00 88.00 85 GLU A O 1
ATOM 714 N N . MET A 1 86 ? -0.504 8.488 -5.301 1.00 91.69 86 MET A N 1
ATOM 715 C CA . MET A 1 86 ? -1.099 7.410 -4.519 1.00 91.69 86 MET A CA 1
ATOM 716 C C . MET A 1 86 ? -1.645 8.002 -3.226 1.00 91.69 86 MET A C 1
ATOM 718 O O . MET A 1 86 ? -0.924 8.664 -2.483 1.00 91.69 86 MET A O 1
ATOM 722 N N . SER A 1 87 ? -2.916 7.744 -2.939 1.00 94.44 87 SER A N 1
ATOM 723 C CA . SER A 1 87 ? -3.575 8.202 -1.719 1.00 94.44 87 SER A CA 1
ATOM 724 C C . SER A 1 87 ? -4.408 7.072 -1.123 1.00 94.44 87 SER A C 1
ATOM 726 O O . SER A 1 87 ? -4.749 6.093 -1.792 1.00 94.44 87 SER A O 1
ATOM 728 N N . GLY A 1 88 ? -4.740 7.167 0.162 1.00 96.00 88 GLY A N 1
ATOM 729 C CA . GLY A 1 88 ? -5.655 6.205 0.756 1.00 96.00 88 GLY A CA 1
ATOM 730 C C . GLY A 1 88 ? -5.980 6.468 2.211 1.00 96.00 88 GLY A C 1
ATOM 731 O O . GLY A 1 88 ? -5.493 7.411 2.833 1.00 96.00 88 GLY A O 1
ATOM 732 N N . LYS A 1 89 ? -6.852 5.623 2.754 1.00 97.06 89 LYS A N 1
ATOM 733 C CA . LYS A 1 89 ? -7.311 5.680 4.139 1.00 97.06 89 LYS A CA 1
ATOM 734 C C . LYS A 1 89 ? -7.429 4.292 4.742 1.00 97.06 89 LYS A C 1
ATOM 736 O O . LYS A 1 89 ? -7.808 3.329 4.069 1.00 97.06 89 LYS A O 1
ATOM 741 N N . VAL A 1 90 ? -7.184 4.226 6.044 1.00 96.38 90 VAL A N 1
ATOM 742 C CA . VAL A 1 90 ? -7.445 3.066 6.890 1.00 96.38 90 VAL A CA 1
ATOM 743 C C . VAL A 1 90 ? -8.738 3.312 7.659 1.00 96.38 90 VAL A C 1
ATOM 745 O O . VAL A 1 90 ? -8.820 4.194 8.509 1.00 96.38 90 VAL A O 1
ATOM 748 N N . TYR A 1 91 ? -9.760 2.521 7.365 1.00 94.25 91 TYR A N 1
ATOM 749 C CA . TYR A 1 91 ? -11.042 2.515 8.054 1.00 94.25 91 TYR A CA 1
ATOM 750 C C . TYR A 1 91 ? -11.032 1.451 9.148 1.00 94.25 91 TYR A C 1
ATOM 752 O O . TYR A 1 91 ? -10.854 0.256 8.897 1.00 94.25 91 TYR A O 1
ATOM 760 N N . ASN A 1 92 ? -11.262 1.904 10.369 1.00 90.62 92 ASN A N 1
ATOM 761 C CA . ASN A 1 92 ? -11.258 1.112 11.582 1.00 90.62 92 ASN A CA 1
ATOM 762 C C . ASN A 1 92 ? -12.705 0.785 11.965 1.00 90.62 92 ASN A C 1
ATOM 764 O O . ASN A 1 92 ? -13.405 1.615 12.543 1.00 90.62 92 ASN A O 1
ATOM 768 N N . PHE A 1 93 ? -13.155 -0.423 11.624 1.00 88.94 93 PHE A N 1
ATOM 769 C CA . PHE A 1 93 ? -14.440 -0.974 12.055 1.00 88.94 93 PHE A CA 1
ATOM 770 C C . PHE A 1 93 ? -14.242 -1.847 13.303 1.00 88.94 93 PHE A C 1
ATOM 772 O O . PHE A 1 93 ? -13.164 -2.416 13.481 1.00 88.94 93 PHE A O 1
ATOM 779 N N . PRO A 1 94 ? -15.271 -2.055 14.146 1.00 84.75 94 PRO A N 1
ATOM 780 C CA . PRO A 1 94 ? -15.132 -2.833 15.382 1.00 84.75 94 PRO A CA 1
ATOM 781 C C . PRO A 1 94 ? -14.479 -4.218 15.208 1.00 84.75 94 PRO A C 1
ATOM 783 O O . PRO A 1 94 ? -13.641 -4.613 16.020 1.00 84.75 94 PRO A O 1
ATOM 786 N N . ASN A 1 95 ? -14.807 -4.932 14.126 1.00 87.12 95 ASN A N 1
ATOM 787 C CA . ASN A 1 95 ? -14.302 -6.285 13.838 1.00 87.12 95 ASN A CA 1
ATOM 788 C C . ASN A 1 95 ? -13.315 -6.356 12.669 1.00 87.12 95 ASN A C 1
ATOM 790 O O . ASN A 1 95 ? -12.760 -7.417 12.402 1.00 87.12 95 ASN A O 1
ATOM 794 N N . GLN A 1 96 ? -13.101 -5.252 11.961 1.00 91.25 96 GLN A N 1
ATOM 795 C CA . GLN A 1 96 ? -12.504 -5.270 10.633 1.00 91.25 96 GLN A CA 1
ATOM 796 C C . GLN A 1 96 ? -11.661 -4.019 10.412 1.00 91.25 96 GLN A C 1
ATOM 798 O O . GLN A 1 96 ? -12.014 -2.923 10.839 1.00 91.25 96 GLN A O 1
ATOM 803 N N . VAL A 1 97 ? -10.565 -4.172 9.683 1.00 93.31 97 VAL A N 1
ATOM 804 C CA . VAL A 1 97 ? -9.803 -3.052 9.136 1.00 93.31 97 VAL A CA 1
ATOM 805 C C . VAL A 1 97 ? -9.965 -3.080 7.624 1.00 93.31 97 VAL A C 1
ATOM 807 O O . VAL A 1 97 ? -9.767 -4.122 6.995 1.00 93.31 97 VAL A O 1
ATOM 810 N N . VAL A 1 98 ? -10.352 -1.944 7.044 1.00 96.00 98 VAL A N 1
ATOM 811 C CA . VAL A 1 98 ? -10.444 -1.777 5.589 1.00 96.00 98 VAL A CA 1
ATOM 812 C C . VAL A 1 98 ? -9.475 -0.708 5.151 1.00 96.00 98 VAL A C 1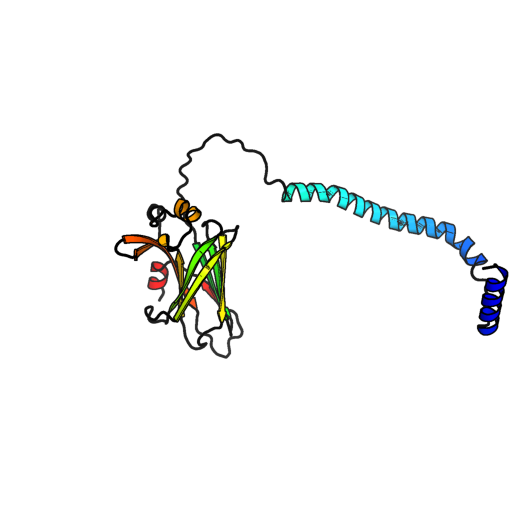
ATOM 814 O O . VAL A 1 98 ? -9.495 0.396 5.674 1.00 96.00 98 VAL A O 1
ATOM 817 N N . ILE A 1 99 ? -8.658 -1.017 4.163 1.00 97.38 99 ILE A N 1
ATOM 818 C CA . ILE A 1 99 ? -7.757 -0.069 3.528 1.00 97.38 99 ILE A CA 1
ATOM 819 C C . ILE A 1 99 ? -8.319 0.188 2.141 1.00 97.38 99 ILE A C 1
ATOM 821 O O . ILE A 1 99 ? -8.599 -0.763 1.410 1.00 97.38 99 ILE A O 1
ATOM 825 N N . LYS A 1 100 ? -8.526 1.457 1.798 1.00 97.69 100 LYS A N 1
ATOM 826 C CA . LYS A 1 100 ? -8.952 1.866 0.457 1.00 97.69 100 LYS A CA 1
ATOM 827 C C . LYS A 1 100 ? -8.079 2.999 -0.026 1.00 97.69 100 LYS A C 1
ATOM 829 O O . LYS A 1 100 ? -7.727 3.862 0.776 1.00 97.69 100 LYS A O 1
ATOM 834 N N . GLY A 1 101 ? -7.806 3.026 -1.314 1.00 97.06 101 GLY A N 1
ATOM 835 C CA . GLY A 1 101 ? -7.081 4.122 -1.922 1.00 97.06 101 GLY A CA 1
ATOM 836 C C . GLY A 1 101 ? -7.215 4.137 -3.428 1.00 97.06 101 GLY A C 1
ATOM 837 O O . GLY A 1 101 ? -7.891 3.291 -4.017 1.00 97.06 101 GLY A O 1
ATOM 838 N N . GLU A 1 102 ? -6.564 5.126 -4.010 1.00 96.62 102 GLU A N 1
ATOM 839 C CA . GLU A 1 102 ? -6.525 5.405 -5.438 1.00 96.62 102 GLU A CA 1
ATOM 840 C C . GLU A 1 102 ? -5.086 5.723 -5.842 1.00 96.62 102 GLU A C 1
ATOM 842 O O . GLU A 1 102 ? -4.268 6.145 -5.016 1.00 96.62 102 GLU A O 1
ATOM 847 N N . THR A 1 103 ? -4.756 5.471 -7.101 1.00 94.44 103 THR A N 1
ATOM 848 C CA . THR A 1 103 ? -3.430 5.738 -7.645 1.00 94.44 103 THR A CA 1
ATOM 849 C C . THR A 1 103 ? -3.482 5.966 -9.149 1.00 94.44 103 THR A C 1
ATOM 851 O O . THR A 1 103 ? -4.337 5.408 -9.828 1.00 94.44 103 THR A O 1
ATOM 854 N N . SER A 1 104 ? -2.530 6.734 -9.683 1.00 92.94 104 SER A N 1
ATOM 855 C CA . SER A 1 104 ? -2.345 6.899 -11.130 1.00 92.94 104 SER A CA 1
ATOM 856 C C . SER A 1 104 ? -1.713 5.676 -11.817 1.00 92.94 104 SER A C 1
ATOM 858 O O . SER A 1 104 ? -1.502 5.673 -13.030 1.00 92.94 104 SER A O 1
ATOM 860 N N . LEU A 1 105 ? -1.398 4.614 -11.065 1.00 93.31 105 LEU A N 1
ATOM 861 C CA . LEU A 1 105 ? -0.833 3.385 -11.616 1.00 93.31 105 LEU A CA 1
ATOM 862 C C . LEU A 1 105 ? -1.850 2.634 -12.496 1.00 93.31 105 LEU A C 1
ATOM 864 O O . LEU A 1 105 ? -3.025 2.545 -12.138 1.00 93.31 105 LEU A O 1
ATOM 868 N N . PRO A 1 106 ? -1.405 1.994 -13.596 1.00 94.06 106 PRO A N 1
ATOM 869 C CA . PRO A 1 106 ? -2.310 1.267 -14.479 1.00 94.06 106 PRO A CA 1
ATOM 870 C C . PRO A 1 106 ? -2.999 0.091 -13.781 1.00 94.06 106 PRO A C 1
ATOM 872 O O . PRO A 1 106 ? -2.481 -0.454 -12.802 1.00 94.06 106 PRO A O 1
ATOM 875 N N . GLU A 1 107 ? -4.107 -0.375 -14.365 1.00 96.75 107 GLU A N 1
ATOM 876 C CA . GLU A 1 107 ? -4.814 -1.586 -13.935 1.00 96.75 107 GLU A CA 1
ATOM 877 C C . GLU A 1 107 ? -3.847 -2.744 -13.687 1.00 96.75 107 GLU A C 1
ATOM 879 O O . GLU A 1 107 ? -2.881 -2.952 -14.430 1.00 96.75 107 GLU A O 1
ATOM 884 N N . GLY A 1 108 ? -4.113 -3.549 -12.662 1.00 96.81 108 GLY A N 1
ATOM 885 C CA . GLY A 1 108 ? -3.337 -4.741 -12.353 1.00 96.81 108 GLY A CA 1
ATOM 886 C C . GLY A 1 108 ? -1.929 -4.450 -11.830 1.00 96.81 108 GLY A C 1
ATOM 887 O O . GLY A 1 108 ? -1.114 -5.379 -11.776 1.00 96.81 108 GLY A O 1
ATOM 888 N N . ALA A 1 109 ? -1.623 -3.202 -11.458 1.00 97.56 109 ALA A N 1
ATOM 889 C CA . ALA A 1 109 ? -0.457 -2.886 -10.647 1.00 97.56 109 ALA A CA 1
ATOM 890 C C . ALA A 1 109 ? -0.591 -3.571 -9.287 1.00 97.56 109 ALA A C 1
ATOM 892 O O . ALA A 1 109 ? -1.657 -3.593 -8.677 1.00 97.56 109 ALA A O 1
ATOM 893 N N . MET A 1 110 ? 0.496 -4.181 -8.831 1.00 98.25 110 MET A N 1
ATOM 894 C CA . MET A 1 110 ? 0.519 -4.976 -7.615 1.00 98.25 110 MET A CA 1
ATOM 895 C C . MET A 1 110 ? 0.985 -4.135 -6.434 1.00 98.25 110 MET A C 1
ATOM 897 O O . MET A 1 110 ? 2.138 -3.704 -6.399 1.00 98.25 110 MET A O 1
ATOM 901 N N . LEU A 1 111 ? 0.117 -3.979 -5.443 1.00 98.19 111 LEU A N 1
ATOM 902 C CA . LEU A 1 111 ? 0.414 -3.322 -4.180 1.00 98.19 111 LEU A CA 1
ATOM 903 C C . LEU A 1 111 ? 0.552 -4.371 -3.077 1.00 98.19 111 LEU A C 1
ATOM 905 O O . LEU A 1 111 ? -0.197 -5.349 -3.013 1.00 98.19 111 LEU A O 1
ATOM 909 N N . MET A 1 112 ? 1.536 -4.168 -2.213 1.00 98.19 112 MET A N 1
ATOM 910 C CA . MET A 1 112 ? 1.772 -4.963 -1.022 1.00 98.19 112 MET A CA 1
ATOM 911 C C . MET A 1 112 ? 1.248 -4.204 0.185 1.00 98.19 112 MET A C 1
ATOM 913 O O . MET A 1 112 ? 1.685 -3.089 0.460 1.00 98.19 112 MET A O 1
ATOM 917 N N . ILE A 1 113 ? 0.325 -4.816 0.910 1.00 97.75 113 ILE A N 1
ATOM 918 C CA . ILE A 1 113 ? -0.201 -4.280 2.155 1.00 97.75 113 ILE A CA 1
ATOM 919 C C . ILE A 1 113 ? 0.436 -5.047 3.296 1.00 97.75 113 ILE A C 1
ATOM 921 O O . ILE A 1 113 ? 0.274 -6.261 3.416 1.00 97.75 113 ILE A O 1
ATOM 925 N N . GLU A 1 114 ? 1.149 -4.330 4.150 1.00 96.88 114 GLU A N 1
ATOM 926 C CA . GLU A 1 114 ? 1.823 -4.896 5.305 1.00 96.88 114 GLU A CA 1
ATOM 927 C C . GLU A 1 114 ? 1.285 -4.295 6.594 1.00 96.88 114 GLU A C 1
ATOM 929 O O . GLU A 1 114 ? 1.083 -3.087 6.709 1.00 96.88 114 GLU A O 1
ATOM 934 N N . GLN A 1 115 ? 1.062 -5.154 7.582 1.00 95.31 115 GLN A N 1
ATOM 935 C CA . GLN A 1 115 ? 0.637 -4.771 8.920 1.00 95.31 115 GLN A CA 1
ATOM 936 C C . GLN A 1 115 ? 1.746 -5.126 9.902 1.00 95.31 115 GLN A C 1
ATOM 938 O O . GLN A 1 115 ? 2.112 -6.296 10.030 1.00 95.31 115 GLN A O 1
ATOM 943 N N . TYR A 1 116 ? 2.250 -4.125 10.611 1.00 95.44 116 TYR A N 1
ATOM 944 C CA . TYR A 1 116 ? 3.287 -4.245 11.626 1.00 95.44 116 TYR A CA 1
ATOM 945 C C . TYR A 1 116 ? 2.719 -3.951 13.011 1.00 95.44 116 TYR A C 1
ATOM 947 O O . TYR A 1 116 ? 1.754 -3.196 13.164 1.00 95.44 116 TYR A O 1
ATOM 955 N N . LYS A 1 117 ? 3.352 -4.499 14.052 1.00 93.88 117 LYS A N 1
ATOM 956 C CA . LYS A 1 117 ? 3.167 -3.960 15.406 1.00 93.88 117 LYS A CA 1
ATOM 957 C C . LYS A 1 117 ? 3.612 -2.495 15.447 1.00 93.88 117 LYS A C 1
ATOM 959 O O . LYS A 1 117 ? 4.358 -2.031 14.588 1.00 93.88 117 LYS A O 1
ATOM 964 N N . ARG A 1 118 ? 3.196 -1.780 16.495 1.00 90.81 118 ARG A N 1
ATOM 965 C CA . ARG A 1 118 ? 3.593 -0.384 16.729 1.00 90.81 118 ARG A CA 1
ATOM 966 C C . ARG A 1 118 ? 5.111 -0.173 16.841 1.00 90.81 118 ARG A C 1
ATOM 968 O O . ARG A 1 118 ? 5.569 0.941 16.649 1.00 90.81 118 ARG A O 1
ATOM 975 N N . ASP A 1 119 ? 5.882 -1.232 17.095 1.00 89.56 119 ASP A N 1
ATOM 976 C CA . ASP A 1 119 ? 7.351 -1.198 17.055 1.00 89.56 119 ASP A CA 1
ATOM 977 C C . ASP A 1 119 ? 7.935 -0.934 15.651 1.00 89.56 119 ASP A C 1
ATOM 979 O O . ASP A 1 119 ? 9.126 -0.669 15.537 1.00 89.56 119 ASP A O 1
ATOM 983 N N . GLY A 1 120 ? 7.127 -1.029 14.587 1.00 86.62 120 GLY A N 1
ATOM 984 C CA . GLY A 1 120 ? 7.543 -0.801 13.201 1.00 86.62 120 GLY A CA 1
ATOM 985 C C . GLY A 1 120 ? 8.409 -1.907 12.589 1.00 86.62 120 GLY A C 1
ATOM 986 O O . GLY A 1 120 ? 8.737 -1.822 11.406 1.00 86.62 120 GLY A O 1
ATOM 987 N N . VAL A 1 121 ? 8.748 -2.953 13.351 1.00 90.00 121 VAL A N 1
ATOM 988 C CA . VAL A 1 121 ? 9.699 -4.010 12.960 1.00 90.00 121 VAL A CA 1
ATOM 989 C C . VAL A 1 121 ? 9.012 -5.368 12.858 1.00 90.00 121 VAL A C 1
ATOM 991 O O . VAL A 1 121 ? 9.290 -6.148 11.947 1.00 90.00 121 VAL A O 1
ATOM 994 N N . THR A 1 122 ? 8.084 -5.667 13.766 1.00 93.94 122 THR A N 1
ATOM 995 C CA . THR A 1 122 ? 7.416 -6.968 13.793 1.00 93.94 122 THR A CA 1
ATOM 996 C C . THR A 1 122 ? 6.298 -7.011 12.755 1.00 93.94 122 THR A C 1
ATOM 998 O O . THR A 1 122 ? 5.189 -6.535 13.014 1.00 93.94 122 THR A O 1
ATOM 1001 N N . LEU A 1 123 ? 6.568 -7.622 11.599 1.00 95.19 123 LEU A N 1
ATOM 1002 C CA . LEU A 1 123 ? 5.559 -7.912 10.579 1.00 95.19 123 LEU A CA 1
ATOM 1003 C C . LEU A 1 123 ? 4.556 -8.948 11.104 1.00 95.19 123 LEU A C 1
ATOM 1005 O O . LEU A 1 123 ? 4.938 -10.019 11.572 1.00 95.19 123 LEU A O 1
ATOM 1009 N N . ILE A 1 124 ? 3.267 -8.636 11.000 1.00 94.00 124 ILE A N 1
ATOM 1010 C CA . ILE A 1 124 ? 2.172 -9.514 11.425 1.00 94.00 124 ILE A CA 1
ATOM 1011 C C . ILE A 1 124 ? 1.477 -10.142 10.224 1.00 94.00 124 ILE A C 1
ATOM 1013 O O . ILE A 1 124 ? 1.148 -11.326 10.244 1.00 94.00 124 ILE A O 1
ATOM 1017 N N . ARG A 1 125 ? 1.232 -9.343 9.183 1.00 93.38 125 ARG A N 1
ATOM 1018 C CA . ARG A 1 125 ? 0.541 -9.782 7.972 1.00 93.38 125 ARG A CA 1
ATOM 1019 C C . ARG A 1 125 ? 1.096 -9.058 6.757 1.00 93.38 125 ARG A C 1
ATOM 1021 O O . ARG A 1 125 ? 1.419 -7.876 6.838 1.00 93.38 125 ARG A O 1
ATOM 1028 N N . ARG A 1 126 ? 1.154 -9.773 5.638 1.00 96.44 126 ARG A N 1
ATOM 1029 C CA . ARG A 1 126 ? 1.517 -9.261 4.320 1.00 96.44 126 ARG A CA 1
ATOM 1030 C C . ARG A 1 126 ? 0.536 -9.822 3.303 1.00 96.44 126 ARG A C 1
ATOM 1032 O O . ARG A 1 126 ? 0.387 -11.036 3.232 1.00 96.44 126 ARG A O 1
ATOM 1039 N N . GLU A 1 127 ? -0.095 -8.950 2.532 1.00 97.38 127 GLU A N 1
ATOM 1040 C CA . GLU A 1 127 ? -1.101 -9.323 1.540 1.00 97.38 127 GLU A CA 1
ATOM 1041 C C . GLU A 1 127 ? -0.899 -8.571 0.234 1.00 97.38 127 GLU A C 1
ATOM 1043 O O . GLU A 1 127 ? -0.454 -7.424 0.209 1.00 97.38 127 GLU A O 1
ATOM 1048 N N . LYS A 1 128 ? -1.255 -9.233 -0.864 1.00 97.81 128 LYS A N 1
ATOM 1049 C CA . LYS A 1 128 ? -1.137 -8.688 -2.212 1.00 97.81 128 LYS A CA 1
ATOM 1050 C C . LYS A 1 128 ? -2.499 -8.215 -2.704 1.00 97.81 128 LYS A C 1
ATOM 1052 O O . LYS A 1 128 ? -3.461 -8.977 -2.683 1.00 97.81 128 LYS A O 1
ATOM 1057 N N . VAL A 1 129 ? -2.543 -7.000 -3.236 1.00 97.62 129 VAL A N 1
ATOM 1058 C CA . VAL A 1 129 ? -3.728 -6.405 -3.865 1.00 97.62 129 VAL A CA 1
ATOM 1059 C C . VAL A 1 129 ? -3.355 -5.885 -5.246 1.00 97.62 129 VAL A C 1
ATOM 1061 O O . VAL A 1 129 ? -2.194 -5.576 -5.510 1.00 97.62 129 VAL A O 1
ATOM 1064 N N . THR A 1 130 ? -4.325 -5.833 -6.149 1.00 97.69 130 THR A N 1
ATOM 1065 C CA . THR A 1 130 ? -4.157 -5.257 -7.483 1.00 97.69 130 THR A CA 1
ATOM 1066 C C . THR A 1 130 ? -5.052 -4.044 -7.658 1.00 97.69 130 THR A C 1
ATOM 1068 O O . THR A 1 130 ? -6.163 -4.039 -7.130 1.00 97.69 130 THR A O 1
ATOM 1071 N N . THR A 1 131 ? -4.583 -3.054 -8.410 1.00 97.62 131 THR A N 1
ATOM 1072 C CA . THR A 1 131 ? -5.409 -1.928 -8.858 1.00 97.62 131 THR A CA 1
ATOM 1073 C C . THR A 1 131 ? -6.427 -2.376 -9.904 1.00 97.62 131 THR A C 1
ATOM 1075 O O . THR A 1 131 ? -6.155 -3.298 -10.683 1.00 97.62 131 THR A O 1
ATOM 1078 N N . ASP A 1 132 ? -7.595 -1.742 -9.920 1.00 97.06 132 ASP A N 1
ATOM 1079 C CA . ASP A 1 132 ? -8.582 -1.890 -10.992 1.00 97.06 132 ASP A CA 1
ATOM 1080 C C . ASP A 1 132 ? -8.335 -0.904 -12.152 1.00 97.06 132 ASP A C 1
ATOM 1082 O O . ASP A 1 132 ? -7.297 -0.240 -12.206 1.00 97.06 132 ASP A O 1
ATOM 1086 N N . SER A 1 133 ? -9.256 -0.863 -13.120 1.00 94.81 133 SER A N 1
ATOM 1087 C CA . SER A 1 133 ? -9.160 -0.012 -14.315 1.00 94.81 133 SER A CA 1
ATOM 1088 C C . SER A 1 133 ? -9.113 1.480 -14.008 1.00 94.81 133 SER A C 1
ATOM 1090 O O . SER A 1 133 ? -8.569 2.238 -14.807 1.00 94.81 133 SER A O 1
ATOM 1092 N N . ASP A 1 134 ? -9.654 1.878 -12.860 1.00 94.56 134 ASP A N 1
ATOM 1093 C CA . ASP A 1 134 ? -9.773 3.270 -12.438 1.00 94.56 134 ASP A CA 1
ATOM 1094 C C . ASP A 1 134 ? -8.669 3.632 -11.425 1.00 94.56 134 ASP A C 1
ATOM 1096 O O . ASP A 1 134 ? -8.671 4.721 -10.854 1.00 94.56 134 ASP A O 1
ATOM 1100 N N . GLY A 1 135 ? -7.718 2.718 -11.188 1.00 93.94 135 GLY A N 1
ATOM 1101 C CA . GLY A 1 135 ? -6.619 2.918 -10.248 1.00 93.94 135 GLY A CA 1
ATOM 1102 C C . GLY A 1 135 ? -7.017 2.736 -8.782 1.00 93.94 135 GLY A C 1
ATOM 1103 O O . GLY A 1 135 ? -6.225 3.049 -7.892 1.00 93.94 135 GLY A O 1
ATOM 1104 N N . TYR A 1 136 ? -8.206 2.206 -8.483 1.00 97.56 136 TYR A N 1
ATOM 1105 C CA . TYR A 1 136 ? -8.615 1.944 -7.107 1.00 97.56 136 TYR A CA 1
ATOM 1106 C C . TYR A 1 136 ? -8.033 0.636 -6.584 1.00 97.56 136 TYR A C 1
ATOM 1108 O O . TYR A 1 136 ? -7.877 -0.359 -7.296 1.00 97.56 136 TYR A O 1
ATOM 1116 N N . PHE A 1 137 ? -7.755 0.615 -5.282 1.00 97.81 137 PHE A N 1
ATOM 1117 C CA . PHE A 1 137 ? -7.417 -0.601 -4.557 1.00 97.81 137 PHE A CA 1
ATOM 1118 C C . PHE A 1 137 ? -8.166 -0.670 -3.228 1.00 97.81 137 PHE A C 1
ATOM 1120 O O . PHE A 1 137 ? -8.403 0.332 -2.546 1.00 97.81 137 PHE A O 1
ATOM 1127 N N . GLN A 1 138 ? -8.521 -1.890 -2.829 1.00 97.69 138 GLN A N 1
ATOM 1128 C CA . GLN A 1 138 ? -9.174 -2.150 -1.554 1.00 97.69 138 GLN A CA 1
ATOM 1129 C C . GLN A 1 138 ? -8.662 -3.446 -0.934 1.00 97.69 138 GLN A C 1
ATOM 1131 O O . GLN A 1 138 ? -8.519 -4.468 -1.599 1.00 97.69 138 GLN A O 1
ATOM 1136 N N . PHE A 1 139 ? -8.484 -3.415 0.381 1.00 96.94 139 PHE A N 1
ATOM 1137 C CA . PHE A 1 139 ? -8.203 -4.582 1.197 1.00 96.94 139 PHE A CA 1
ATOM 1138 C C . PHE A 1 139 ? -9.053 -4.574 2.451 1.00 96.94 139 PHE A C 1
ATOM 1140 O O . PHE A 1 139 ? -9.209 -3.541 3.097 1.00 96.94 139 PHE A O 1
ATOM 1147 N N . ALA A 1 140 ? -9.585 -5.731 2.813 1.00 96.00 140 ALA A N 1
ATOM 1148 C CA . ALA A 1 140 ? -10.344 -5.915 4.033 1.00 96.00 140 ALA A CA 1
ATOM 1149 C C . ALA A 1 140 ? -9.784 -7.112 4.789 1.00 96.00 140 ALA A C 1
ATOM 1151 O O . ALA A 1 140 ? -9.527 -8.160 4.204 1.00 96.00 140 ALA A O 1
ATOM 1152 N N . THR A 1 141 ? -9.636 -6.955 6.097 1.00 93.62 141 THR A N 1
ATOM 1153 C CA . THR A 1 141 ? -9.237 -8.044 6.978 1.00 93.62 141 THR A CA 1
ATOM 1154 C C . THR A 1 141 ? -9.960 -7.963 8.307 1.00 93.62 141 THR A C 1
ATOM 1156 O O . THR A 1 141 ? -10.260 -6.872 8.795 1.00 93.62 141 THR A O 1
ATOM 1159 N N . ASP A 1 142 ? -10.128 -9.118 8.945 1.00 90.81 142 ASP A N 1
ATOM 1160 C CA . ASP A 1 142 ? -10.447 -9.190 10.364 1.00 90.81 142 ASP A CA 1
ATOM 1161 C C . ASP A 1 142 ? -9.385 -8.458 11.182 1.00 90.81 142 ASP A C 1
ATOM 1163 O O . ASP A 1 142 ? -8.182 -8.488 10.872 1.00 90.81 142 ASP A O 1
ATOM 1167 N N . ARG A 1 143 ? -9.849 -7.800 12.240 1.00 85.94 143 ARG A N 1
ATOM 1168 C CA . ARG A 1 143 ? -8.984 -7.114 13.188 1.00 85.94 143 ARG A CA 1
ATOM 1169 C C . ARG A 1 143 ? -8.275 -8.125 14.085 1.00 85.94 143 ARG A C 1
ATOM 1171 O O . ARG A 1 143 ? -8.897 -9.019 14.642 1.00 85.94 143 ARG A O 1
ATOM 1178 N N . LEU A 1 144 ? -6.968 -7.934 14.255 1.00 84.06 144 LEU A N 1
ATOM 1179 C CA . LEU A 1 144 ? -6.115 -8.825 15.042 1.00 84.06 144 LEU A CA 1
ATOM 1180 C C . LEU A 1 144 ? -6.400 -8.720 16.548 1.00 84.06 144 LEU A C 1
ATOM 1182 O O . LEU A 1 144 ? -6.761 -9.710 17.174 1.00 84.06 144 LEU A O 1
ATOM 1186 N N . GLN A 1 145 ? -6.227 -7.528 17.132 1.00 85.00 145 GLN A N 1
ATOM 1187 C CA . GLN A 1 145 ? -6.557 -7.217 18.531 1.00 85.00 145 GLN A CA 1
ATOM 1188 C C . GLN A 1 145 ? -7.140 -5.801 18.592 1.00 85.00 145 GLN A C 1
ATOM 1190 O O . GLN A 1 145 ? -6.651 -4.903 17.909 1.00 85.00 145 GLN A O 1
ATOM 1195 N N . ARG A 1 146 ? -8.228 -5.607 19.348 1.00 82.44 146 ARG A N 1
ATOM 1196 C CA . ARG A 1 146 ? -8.964 -4.328 19.396 1.00 82.44 146 ARG A CA 1
ATOM 1197 C C . ARG A 1 146 ? -8.277 -3.258 20.230 1.00 82.44 146 ARG A C 1
ATOM 1199 O O . ARG A 1 146 ? -8.357 -2.083 19.894 1.00 82.44 146 ARG A O 1
ATOM 1206 N N . ASP A 1 147 ? -7.576 -3.676 21.268 1.00 83.31 147 ASP A N 1
ATOM 1207 C CA . ASP A 1 147 ? -6.880 -2.831 22.232 1.00 83.31 147 ASP A CA 1
ATOM 1208 C C . ASP A 1 147 ? -5.494 -2.372 21.751 1.00 83.31 147 ASP A C 1
ATOM 1210 O O . ASP A 1 147 ? -4.801 -1.650 22.469 1.00 83.31 147 ASP A O 1
ATOM 1214 N N . LYS A 1 148 ? -5.076 -2.770 20.542 1.00 88.69 148 LYS A N 1
ATOM 1215 C CA . LYS A 1 148 ? -3.750 -2.464 20.000 1.00 88.69 148 LYS A CA 1
ATOM 1216 C C . LYS A 1 148 ? -3.804 -1.675 18.711 1.00 88.69 148 LYS A C 1
ATOM 1218 O O . LYS A 1 148 ? -4.701 -1.829 17.887 1.00 88.69 148 LYS A O 1
ATOM 1223 N N . GLU A 1 149 ? -2.770 -0.866 18.551 1.00 91.00 149 GLU A N 1
ATOM 1224 C CA . GLU A 1 149 ? -2.485 -0.127 17.334 1.00 91.00 149 GLU A CA 1
ATOM 1225 C C . GLU A 1 149 ? -1.484 -0.886 16.469 1.00 91.00 149 GLU A C 1
ATOM 1227 O O . GLU A 1 149 ? -0.552 -1.531 16.968 1.00 91.00 149 GLU A O 1
ATOM 1232 N N . TYR A 1 150 ? -1.664 -0.759 15.161 1.00 93.88 150 TYR A N 1
ATOM 1233 C CA . TYR A 1 150 ? -0.803 -1.369 14.161 1.00 93.88 150 TYR A CA 1
ATOM 1234 C C . TYR A 1 150 ? -0.417 -0.346 13.108 1.00 93.88 150 TYR A C 1
ATOM 1236 O O . TYR A 1 150 ? -1.234 0.485 12.708 1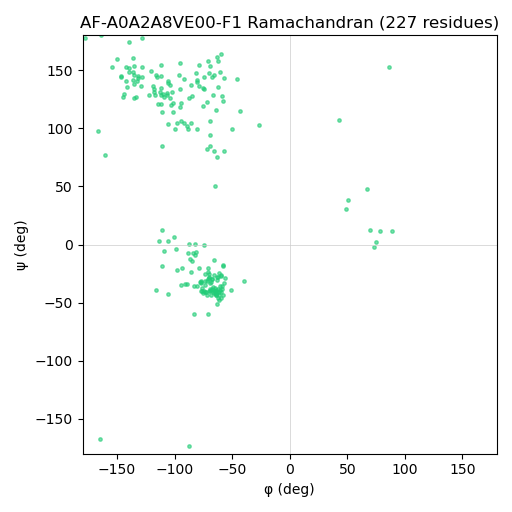.00 93.88 150 TYR A O 1
ATOM 1244 N N . ILE A 1 151 ? 0.820 -0.447 12.633 1.00 95.75 151 ILE A N 1
ATOM 1245 C CA . ILE A 1 151 ? 1.292 0.339 11.499 1.00 95.75 151 ILE A CA 1
ATOM 1246 C C . ILE A 1 151 ? 0.883 -0.402 10.232 1.00 95.75 151 ILE A C 1
ATOM 1248 O O . ILE A 1 151 ? 1.152 -1.594 10.079 1.00 95.75 151 ILE A O 1
ATOM 1252 N N . VAL A 1 152 ? 0.225 0.308 9.329 1.00 96.62 152 VAL A N 1
ATOM 1253 C CA . VAL A 1 152 ? -0.172 -0.186 8.016 1.00 96.62 152 VAL A CA 1
ATOM 1254 C C . VAL A 1 152 ? 0.729 0.467 6.982 1.00 96.62 152 VAL A C 1
ATOM 1256 O O . VAL A 1 152 ? 0.848 1.688 6.964 1.00 96.62 152 VAL A O 1
ATOM 1259 N N . LYS A 1 153 ? 1.339 -0.338 6.113 1.00 97.19 153 LYS A N 1
ATOM 1260 C CA . LYS A 1 153 ? 2.119 0.132 4.967 1.00 97.19 153 LYS A CA 1
ATOM 1261 C C . LYS A 1 153 ? 1.479 -0.366 3.680 1.00 97.19 153 LYS A C 1
ATOM 1263 O O . LYS A 1 153 ? 1.174 -1.552 3.574 1.00 97.19 153 LYS A O 1
ATOM 1268 N N . VAL A 1 154 ? 1.288 0.519 2.711 1.00 97.75 154 VAL A N 1
ATOM 1269 C CA . VAL A 1 154 ? 0.884 0.171 1.343 1.00 97.75 154 VAL A CA 1
ATOM 1270 C C . VAL A 1 154 ? 2.061 0.486 0.441 1.00 97.75 154 VAL A C 1
ATOM 1272 O O . VAL A 1 154 ? 2.524 1.623 0.424 1.00 97.75 154 VAL A O 1
ATOM 1275 N N . MET A 1 155 ? 2.575 -0.517 -0.265 1.00 97.44 155 MET A N 1
ATOM 1276 C CA . MET A 1 155 ? 3.828 -0.394 -1.001 1.00 97.44 155 MET A CA 1
ATOM 1277 C C . MET A 1 155 ? 3.730 -0.925 -2.421 1.00 97.44 155 MET A C 1
ATOM 1279 O O . MET A 1 155 ? 3.164 -1.991 -2.659 1.00 97.44 155 MET A O 1
ATOM 1283 N N . LEU A 1 156 ? 4.374 -0.232 -3.351 1.00 97.06 156 LEU A N 1
ATOM 1284 C CA . LEU A 1 156 ? 4.669 -0.744 -4.678 1.00 97.06 156 LEU A CA 1
ATOM 1285 C C . LEU A 1 156 ? 6.146 -1.125 -4.768 1.00 97.06 156 LEU A C 1
ATOM 1287 O O . LEU A 1 156 ? 7.035 -0.305 -4.549 1.00 97.06 156 LEU A O 1
ATOM 1291 N N . TYR A 1 157 ? 6.395 -2.365 -5.180 1.00 97.12 157 TYR A N 1
ATOM 1292 C CA . TYR A 1 157 ? 7.727 -2.876 -5.486 1.00 97.12 157 TYR A CA 1
ATOM 1293 C C . TYR A 1 157 ? 7.863 -3.133 -6.993 1.00 97.12 157 TYR A C 1
ATOM 1295 O O . TYR A 1 157 ? 7.204 -4.056 -7.488 1.00 97.12 157 TYR A O 1
ATOM 1303 N N . PRO A 1 158 ? 8.712 -2.397 -7.742 1.00 96.50 158 PRO A N 1
ATOM 1304 C CA . PRO A 1 158 ? 8.847 -2.585 -9.192 1.00 96.50 158 PRO A CA 1
ATOM 1305 C C . PRO A 1 158 ? 9.274 -3.992 -9.626 1.00 96.50 158 PRO A C 1
ATOM 1307 O O . PRO A 1 158 ? 8.777 -4.511 -10.627 1.00 96.50 158 PRO A O 1
ATOM 1310 N N . HIS A 1 159 ? 10.139 -4.663 -8.856 1.00 96.00 159 HIS A N 1
ATOM 1311 C CA . HIS A 1 159 ? 10.619 -6.007 -9.202 1.00 96.00 159 HIS A CA 1
ATOM 1312 C C . HIS A 1 159 ? 9.500 -7.063 -9.233 1.00 96.00 159 HIS A C 1
ATOM 1314 O O . HIS A 1 159 ? 9.579 -8.006 -10.023 1.00 96.00 159 HIS A O 1
ATOM 1320 N N . LEU A 1 160 ? 8.431 -6.870 -8.447 1.00 96.56 160 LEU A N 1
ATOM 1321 C CA . LEU A 1 160 ? 7.269 -7.767 -8.385 1.00 96.56 160 LEU A CA 1
ATOM 1322 C C . LEU A 1 160 ? 6.247 -7.525 -9.503 1.00 96.56 160 LEU A C 1
ATOM 1324 O O . LEU A 1 160 ? 5.309 -8.308 -9.663 1.00 96.56 160 LEU A O 1
ATOM 1328 N N . GLN A 1 161 ? 6.401 -6.448 -10.274 1.00 97.81 161 GLN A N 1
ATOM 1329 C CA . GLN A 1 161 ? 5.418 -6.048 -11.271 1.00 97.81 161 GLN A CA 1
ATOM 1330 C C . GLN A 1 161 ? 5.506 -6.873 -12.560 1.00 97.81 161 GLN A C 1
ATOM 1332 O O . GLN A 1 161 ? 6.558 -7.390 -12.949 1.00 97.81 161 GLN A O 1
ATOM 1337 N N . ARG A 1 162 ? 4.379 -6.947 -13.274 1.00 96.88 162 ARG A N 1
ATOM 1338 C CA . ARG A 1 162 ? 4.325 -7.466 -14.648 1.00 96.88 162 ARG A CA 1
ATOM 1339 C C . ARG A 1 162 ? 4.992 -6.498 -15.630 1.00 96.88 162 ARG A C 1
ATOM 1341 O O . ARG A 1 162 ? 5.065 -5.300 -15.371 1.00 96.88 162 ARG A O 1
ATOM 1348 N N . GLU A 1 163 ? 5.419 -7.006 -16.786 1.00 96.50 163 GLU A N 1
ATOM 1349 C CA . GLU A 1 163 ? 6.164 -6.216 -17.781 1.00 96.50 163 GLU A CA 1
ATOM 1350 C C . GLU A 1 163 ? 5.429 -4.954 -18.255 1.00 96.50 163 GLU A C 1
ATOM 1352 O O . GLU A 1 163 ? 6.073 -3.942 -18.510 1.00 96.50 163 GLU A O 1
ATOM 1357 N N . SER A 1 164 ? 4.094 -4.969 -18.341 1.00 94.38 164 SER A N 1
ATOM 1358 C CA . SER A 1 164 ? 3.328 -3.767 -18.701 1.00 94.38 164 SER A CA 1
ATOM 1359 C C . SER A 1 164 ? 3.478 -2.648 -17.670 1.00 94.38 164 SER A C 1
ATOM 1361 O O . SER A 1 164 ? 3.669 -1.501 -18.050 1.00 94.38 164 SER A O 1
ATOM 1363 N N . ILE A 1 165 ? 3.470 -2.984 -16.380 1.00 95.81 165 ILE A N 1
ATOM 1364 C CA . ILE A 1 165 ? 3.620 -2.016 -15.289 1.00 95.81 165 ILE A CA 1
ATOM 1365 C C . ILE A 1 165 ? 5.084 -1.587 -15.150 1.00 95.81 165 ILE A C 1
ATOM 1367 O O . ILE A 1 165 ? 5.348 -0.408 -14.964 1.00 95.81 165 ILE A O 1
ATOM 1371 N N . LYS A 1 166 ? 6.050 -2.498 -15.344 1.00 95.88 166 LYS A N 1
ATOM 1372 C CA . LYS A 1 166 ? 7.491 -2.164 -15.357 1.00 95.88 166 LYS A CA 1
ATOM 1373 C C . LYS A 1 166 ? 7.875 -1.158 -16.444 1.00 95.88 166 LYS A C 1
ATOM 1375 O O . LYS A 1 166 ? 8.865 -0.457 -16.288 1.00 95.88 166 LYS A O 1
ATOM 1380 N N . LYS A 1 167 ? 7.129 -1.080 -17.550 1.00 94.19 167 LYS A N 1
ATOM 1381 C CA . LYS A 1 167 ? 7.334 -0.036 -18.572 1.00 94.19 167 LYS A CA 1
ATOM 1382 C C . LYS A 1 167 ? 6.911 1.352 -18.090 1.00 94.19 167 LYS A C 1
ATOM 1384 O O . LYS A 1 167 ? 7.468 2.338 -18.569 1.00 94.19 167 LYS A O 1
ATOM 1389 N N . VAL A 1 168 ? 5.944 1.402 -17.177 1.00 92.31 168 VAL A N 1
ATOM 1390 C CA . VAL A 1 168 ? 5.441 2.634 -16.567 1.00 92.31 168 VAL A CA 1
ATOM 1391 C C . VAL A 1 168 ? 6.344 3.029 -15.410 1.00 92.31 168 VAL A C 1
ATOM 1393 O O . VAL A 1 168 ? 7.017 4.027 -15.520 1.00 92.31 168 VAL A O 1
ATOM 1396 N N . VAL A 1 169 ? 6.507 2.194 -14.382 1.00 92.62 169 VAL A N 1
ATOM 1397 C CA . VAL A 1 169 ? 7.292 2.570 -13.185 1.00 92.62 169 VAL A CA 1
ATOM 1398 C C . VAL A 1 169 ? 8.812 2.408 -13.341 1.00 92.62 169 VAL A C 1
ATOM 1400 O O . VAL A 1 169 ? 9.577 2.769 -12.454 1.00 92.62 169 VAL A O 1
ATOM 1403 N N . GLY A 1 170 ? 9.275 1.828 -14.449 1.00 93.56 170 GLY A N 1
ATOM 1404 C CA . GLY A 1 170 ? 10.670 1.431 -14.637 1.00 93.56 170 GLY A CA 1
ATOM 1405 C C . GLY A 1 170 ? 10.963 0.031 -14.083 1.00 93.56 170 GLY A C 1
ATOM 1406 O O . GLY A 1 170 ? 10.310 -0.465 -13.160 1.00 93.56 170 GLY A O 1
ATOM 1407 N N . LYS A 1 171 ? 11.963 -0.659 -14.648 1.00 94.75 171 LYS A N 1
ATOM 1408 C CA . LYS A 1 171 ? 12.312 -2.031 -14.215 1.00 94.75 171 LYS A CA 1
ATOM 1409 C C . LYS A 1 171 ? 12.792 -2.062 -12.770 1.00 94.75 171 LYS A C 1
ATOM 1411 O O . LYS A 1 171 ? 12.614 -3.081 -12.098 1.00 94.75 171 LYS A O 1
ATOM 1416 N N . ARG A 1 172 ? 13.420 -0.972 -12.324 1.00 95.62 172 ARG A N 1
ATOM 1417 C CA . ARG A 1 172 ? 13.923 -0.820 -10.959 1.00 95.62 172 ARG A CA 1
ATOM 1418 C C . ARG A 1 172 ? 13.200 0.265 -10.164 1.00 95.62 172 ARG A C 1
ATOM 1420 O O . ARG A 1 172 ? 13.549 0.470 -9.011 1.00 95.62 172 ARG A O 1
ATOM 1427 N N . GLY A 1 173 ? 1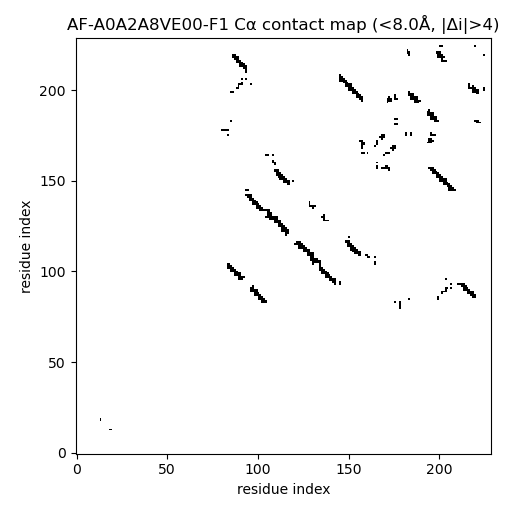2.179 0.899 -10.738 1.00 93.38 173 GLY A N 1
ATOM 1428 C CA . GLY A 1 173 ? 11.612 2.123 -10.168 1.00 93.38 173 GLY A CA 1
ATOM 1429 C C . GLY A 1 173 ? 12.294 3.392 -10.661 1.00 93.38 173 GLY A C 1
ATOM 1430 O O . GLY A 1 173 ? 12.067 4.448 -10.094 1.00 93.38 173 GLY A O 1
ATOM 1431 N N . ASP A 1 174 ? 13.125 3.285 -11.697 1.00 90.06 174 ASP A N 1
ATOM 1432 C CA . ASP A 1 174 ? 13.903 4.378 -12.284 1.00 90.06 174 ASP A CA 1
ATOM 1433 C C . ASP A 1 174 ? 13.039 5.564 -12.733 1.00 90.06 174 ASP A C 1
ATOM 1435 O O . ASP A 1 174 ? 13.478 6.699 -12.660 1.00 90.06 174 ASP A O 1
ATOM 1439 N N . LYS A 1 175 ? 11.779 5.324 -13.106 1.00 90.00 175 LYS A N 1
ATOM 1440 C CA . LYS A 1 175 ? 10.845 6.402 -13.455 1.00 90.00 175 LYS A CA 1
ATOM 1441 C C . LYS A 1 175 ? 10.128 7.013 -12.252 1.00 90.00 175 LYS A C 1
ATOM 1443 O O . LYS A 1 175 ? 9.530 8.069 -12.379 1.00 90.00 175 LYS A O 1
ATOM 1448 N N . LEU A 1 176 ? 10.172 6.356 -11.090 1.00 87.69 176 LEU A N 1
ATOM 1449 C CA . LEU A 1 176 ? 9.624 6.894 -9.842 1.00 87.69 176 LEU A CA 1
ATOM 1450 C C . LEU A 1 176 ? 10.596 7.891 -9.199 1.00 87.69 176 LEU A C 1
ATOM 1452 O O . LEU A 1 176 ? 10.158 8.864 -8.597 1.00 87.69 176 LEU A O 1
ATOM 1456 N N . SER A 1 177 ? 11.905 7.643 -9.315 1.00 70.81 177 SER A N 1
ATOM 1457 C CA . SER A 1 177 ? 12.962 8.488 -8.739 1.00 70.81 177 SER A CA 1
ATOM 1458 C C . SER A 1 177 ? 13.132 9.837 -9.438 1.00 70.81 177 SER A C 1
ATOM 1460 O O . SER A 1 177 ? 13.692 10.754 -8.845 1.00 70.81 177 SER A O 1
ATOM 1462 N N . ASP A 1 178 ? 12.648 9.954 -10.674 1.00 63.84 178 ASP A N 1
ATOM 1463 C CA . ASP A 1 178 ? 12.831 11.136 -11.522 1.00 63.84 178 ASP A CA 1
ATOM 1464 C C . ASP A 1 178 ? 11.742 12.209 -11.305 1.00 63.84 178 ASP A C 1
ATOM 1466 O O . ASP A 1 178 ? 11.772 13.259 -11.942 1.00 63.84 178 ASP A O 1
ATOM 1470 N N . VAL A 1 179 ? 10.786 11.973 -10.396 1.00 65.06 179 VAL A N 1
ATOM 1471 C CA . VAL A 1 179 ? 9.661 12.884 -10.131 1.00 65.06 179 VAL A CA 1
ATOM 1472 C C . VAL A 1 179 ? 10.027 13.938 -9.083 1.00 65.06 179 VAL A C 1
ATOM 1474 O O . VAL A 1 179 ? 10.421 13.607 -7.959 1.00 65.06 179 VAL A O 1
ATOM 1477 N N . GLU A 1 180 ? 9.845 15.221 -9.419 1.00 52.44 180 GLU A N 1
ATOM 1478 C CA . GLU A 1 180 ? 9.950 16.320 -8.452 1.00 52.44 180 GLU A CA 1
ATOM 1479 C C . GLU A 1 180 ? 8.933 16.124 -7.309 1.00 52.44 180 GLU A C 1
ATOM 1481 O O . GLU A 1 180 ? 7.741 15.939 -7.540 1.00 52.44 180 GLU A O 1
ATOM 1486 N N . ASN A 1 181 ? 9.400 16.174 -6.054 1.00 57.56 181 ASN A N 1
ATOM 1487 C CA . ASN A 1 181 ? 8.618 15.892 -4.835 1.00 57.56 181 ASN A CA 1
ATOM 1488 C C . ASN A 1 181 ? 8.168 14.429 -4.664 1.00 57.56 181 ASN A C 1
ATOM 1490 O O . ASN A 1 181 ? 7.029 14.155 -4.287 1.00 57.56 1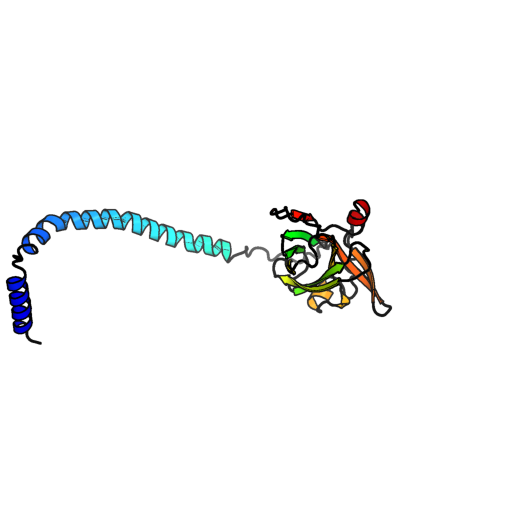81 ASN A O 1
ATOM 1494 N N . GLY A 1 182 ? 9.086 13.477 -4.854 1.00 66.12 182 GLY A N 1
ATOM 1495 C CA . GLY A 1 182 ? 8.904 12.057 -4.524 1.00 66.12 182 GLY A CA 1
ATOM 1496 C C . GLY A 1 182 ? 8.730 11.744 -3.027 1.00 66.12 182 GLY A C 1
ATOM 1497 O O . GLY A 1 182 ? 9.403 10.863 -2.507 1.00 66.12 182 GLY A O 1
ATOM 1498 N N . GLU A 1 183 ? 7.832 12.424 -2.309 1.00 81.50 183 GLU A N 1
ATOM 1499 C CA . GLU A 1 183 ? 7.571 12.200 -0.874 1.00 81.50 183 GLU A CA 1
ATOM 1500 C C . GLU A 1 183 ? 7.112 10.767 -0.570 1.00 81.50 183 GLU A C 1
ATOM 1502 O O . GLU A 1 183 ? 7.349 10.242 0.518 1.00 81.50 183 GLU A O 1
ATOM 1507 N N . LEU A 1 184 ? 6.486 10.113 -1.550 1.00 88.25 184 LEU A N 1
ATOM 1508 C CA . LEU A 1 184 ? 6.053 8.718 -1.469 1.00 88.25 184 LEU A CA 1
ATOM 1509 C C . LEU A 1 184 ? 7.146 7.727 -1.882 1.00 88.25 184 LEU A C 1
ATOM 1511 O O . LEU A 1 184 ? 6.977 6.520 -1.689 1.00 88.25 184 LEU A O 1
ATOM 1515 N N . VAL A 1 185 ? 8.236 8.204 -2.486 1.00 92.12 185 VAL A N 1
ATOM 1516 C CA . VAL A 1 185 ? 9.295 7.352 -3.022 1.00 92.12 185 VAL A CA 1
ATOM 1517 C C . VAL A 1 185 ? 10.191 6.881 -1.885 1.00 92.12 185 VAL A C 1
ATOM 1519 O O . VAL A 1 185 ? 10.565 7.644 -0.998 1.00 92.12 185 VAL A O 1
ATOM 1522 N N . PHE A 1 186 ? 10.542 5.599 -1.901 1.00 92.25 186 PHE A N 1
ATOM 1523 C CA . PHE A 1 186 ? 11.521 5.045 -0.974 1.00 92.25 186 PHE A CA 1
ATOM 1524 C C . PHE A 1 186 ? 12.487 4.118 -1.697 1.00 92.25 186 PHE A C 1
ATOM 1526 O O . PHE A 1 186 ? 12.083 3.312 -2.539 1.00 92.25 186 PHE A O 1
ATOM 1533 N N . ASP A 1 187 ? 13.752 4.180 -1.302 1.00 93.75 187 ASP A N 1
ATOM 1534 C CA . ASP A 1 187 ? 14.782 3.304 -1.837 1.00 93.75 187 ASP A CA 1
ATOM 1535 C C . ASP A 1 187 ? 14.935 2.049 -0.979 1.00 93.75 187 ASP A C 1
ATOM 1537 O O . ASP A 1 187 ? 14.839 2.070 0.252 1.00 93.75 187 ASP A O 1
ATOM 1541 N N . TYR A 1 188 ? 15.169 0.919 -1.636 1.00 94.75 188 TYR A N 1
ATOM 1542 C CA . TYR A 1 188 ? 15.409 -0.356 -0.976 1.00 94.75 188 TYR A CA 1
ATOM 1543 C C . TYR A 1 188 ? 16.329 -1.244 -1.808 1.00 94.75 188 TYR A C 1
ATOM 1545 O O . TYR A 1 188 ? 16.477 -1.091 -3.020 1.00 94.75 188 TYR A O 1
ATOM 1553 N N . ARG A 1 189 ? 16.944 -2.226 -1.144 1.00 96.38 189 ARG A N 1
ATOM 1554 C CA . ARG A 1 189 ? 17.819 -3.201 -1.795 1.00 96.38 189 ARG A CA 1
ATOM 1555 C C . ARG A 1 189 ? 17.171 -4.578 -1.819 1.00 96.38 189 ARG A C 1
ATOM 1557 O O . ARG A 1 189 ? 16.766 -5.090 -0.777 1.00 96.38 189 ARG A O 1
ATOM 1564 N N . HIS A 1 190 ? 17.141 -5.203 -2.990 1.00 94.75 190 HIS A N 1
ATOM 1565 C CA . HIS A 1 190 ? 16.661 -6.569 -3.189 1.00 94.75 190 HIS A CA 1
ATOM 1566 C C . HIS A 1 190 ? 17.663 -7.338 -4.054 1.00 94.75 190 HIS A C 1
ATOM 1568 O O . HIS A 1 190 ? 18.074 -6.851 -5.103 1.00 94.75 190 HIS A O 1
ATOM 1574 N N . ASP A 1 191 ? 18.117 -8.500 -3.578 1.00 94.94 191 ASP A N 1
ATOM 1575 C CA . ASP A 1 191 ? 19.145 -9.326 -4.235 1.00 94.94 191 ASP A CA 1
ATOM 1576 C C . ASP A 1 191 ? 20.420 -8.556 -4.628 1.00 94.94 191 ASP A C 1
ATOM 1578 O O . ASP A 1 191 ? 21.020 -8.765 -5.680 1.00 94.94 191 ASP A O 1
ATOM 1582 N N . GLY A 1 192 ? 20.838 -7.621 -3.768 1.00 95.00 192 GLY A N 1
ATOM 1583 C CA . GLY A 1 192 ? 22.021 -6.784 -3.996 1.00 95.00 192 GLY A CA 1
ATOM 1584 C C . GLY A 1 192 ? 21.833 -5.669 -5.030 1.00 95.00 192 GLY A C 1
ATOM 1585 O O . GLY A 1 192 ? 22.780 -4.933 -5.283 1.00 95.00 192 GLY A O 1
ATOM 1586 N N . ILE A 1 193 ? 20.632 -5.516 -5.591 1.00 96.12 193 ILE A N 1
ATOM 1587 C CA . ILE A 1 193 ? 20.273 -4.474 -6.557 1.00 96.12 193 ILE A CA 1
ATOM 1588 C C . ILE A 1 193 ? 19.431 -3.409 -5.849 1.00 96.12 193 ILE A C 1
ATOM 1590 O O . ILE A 1 193 ? 18.552 -3.736 -5.049 1.00 96.12 193 ILE A O 1
ATOM 1594 N N . GLU A 1 194 ? 19.714 -2.142 -6.132 1.00 96.31 194 GLU A N 1
ATOM 1595 C CA . GLU A 1 194 ? 18.938 -0.999 -5.647 1.00 96.31 194 GLU A CA 1
ATOM 1596 C C . GLU A 1 194 ? 17.686 -0.780 -6.500 1.00 96.31 194 GLU A C 1
ATOM 1598 O O . GLU A 1 194 ? 17.701 -0.954 -7.724 1.00 96.31 194 GLU A O 1
ATOM 1603 N N . TYR A 1 195 ? 16.603 -0.425 -5.819 1.00 96.44 195 TYR A N 1
ATOM 1604 C CA . TYR A 1 195 ? 15.293 -0.150 -6.382 1.00 96.44 195 TYR A CA 1
ATOM 1605 C C . TYR A 1 195 ? 14.679 1.057 -5.681 1.00 96.44 195 TYR A C 1
ATOM 1607 O O . TYR A 1 195 ? 14.887 1.237 -4.482 1.00 96.44 195 TYR A O 1
ATOM 1615 N N . SER A 1 196 ? 13.818 1.769 -6.397 1.00 95.19 196 SER A N 1
ATOM 1616 C CA . SER A 1 196 ? 12.945 2.802 -5.840 1.00 95.19 196 SER A CA 1
ATOM 1617 C C . SER A 1 196 ? 11.498 2.317 -5.919 1.00 95.19 196 SER A C 1
ATOM 1619 O O . SER A 1 196 ? 11.084 1.710 -6.902 1.00 95.19 196 SER A O 1
ATOM 1621 N N . GLY A 1 197 ? 10.723 2.469 -4.855 1.00 95.19 197 GLY A N 1
ATOM 1622 C CA . GLY A 1 197 ? 9.319 2.057 -4.789 1.00 95.19 197 GLY A CA 1
ATOM 1623 C C . GLY A 1 197 ? 8.430 3.189 -4.301 1.00 95.19 197 GLY A C 1
ATOM 1624 O O . GLY A 1 197 ? 8.928 4.249 -3.947 1.00 95.19 197 GLY A O 1
ATOM 1625 N N . LEU A 1 198 ? 7.120 2.946 -4.239 1.00 94.88 198 LEU A N 1
ATOM 1626 C CA . LEU A 1 198 ? 6.170 3.865 -3.598 1.00 94.88 198 LEU A CA 1
ATOM 1627 C C . LEU A 1 198 ? 5.725 3.298 -2.259 1.00 94.88 198 LEU A C 1
ATOM 1629 O O . LEU A 1 198 ? 5.492 2.091 -2.158 1.00 94.88 198 LEU A O 1
ATOM 1633 N N . LYS A 1 199 ? 5.576 4.147 -1.248 1.00 95.56 199 LYS A N 1
ATOM 1634 C CA . LYS A 1 199 ? 5.166 3.748 0.094 1.00 95.56 199 LYS A CA 1
ATOM 1635 C C . LYS A 1 199 ? 4.279 4.799 0.736 1.00 95.56 199 LYS A C 1
ATOM 1637 O O . LYS A 1 199 ? 4.636 5.964 0.856 1.00 95.56 199 LYS A O 1
ATOM 1642 N N . LEU A 1 200 ? 3.155 4.312 1.234 1.00 96.12 200 LEU A N 1
ATOM 1643 C CA . LEU A 1 200 ? 2.264 5.020 2.130 1.00 96.12 200 LEU A CA 1
ATOM 1644 C C . LEU A 1 200 ? 2.226 4.316 3.484 1.00 96.12 200 LEU A C 1
ATOM 1646 O O . LEU A 1 200 ? 2.249 3.084 3.550 1.00 96.12 200 LEU A O 1
ATOM 1650 N N . VAL A 1 201 ? 2.123 5.096 4.554 1.00 96.69 201 VAL A N 1
ATOM 1651 C CA . VAL A 1 201 ? 2.096 4.624 5.939 1.00 96.69 201 VAL A CA 1
ATOM 1652 C C . VAL A 1 201 ? 0.893 5.223 6.663 1.00 96.69 201 VAL A C 1
ATOM 1654 O O . VAL A 1 201 ? 0.506 6.361 6.422 1.00 96.69 201 VAL A O 1
ATOM 1657 N N . GLY A 1 202 ? 0.276 4.459 7.556 1.00 95.25 202 GLY A N 1
ATOM 1658 C CA . GLY A 1 202 ? -0.764 4.960 8.447 1.00 95.25 202 GLY A CA 1
ATOM 1659 C C . GLY A 1 202 ? -1.046 4.001 9.593 1.00 95.25 202 GLY A C 1
ATOM 1660 O O . GLY A 1 202 ? -0.291 3.056 9.835 1.00 95.25 202 GLY A O 1
ATOM 1661 N N . LEU A 1 203 ? -2.147 4.241 10.306 1.00 93.44 203 LEU A N 1
ATOM 1662 C CA . LEU A 1 203 ? -2.505 3.486 11.504 1.00 93.44 203 LEU A CA 1
ATOM 1663 C C . LEU A 1 203 ? -3.818 2.731 11.355 1.00 93.44 203 LEU A C 1
ATOM 1665 O O . LEU A 1 203 ? -4.851 3.284 10.979 1.00 93.44 203 LEU A O 1
ATOM 1669 N N . ALA A 1 204 ? -3.791 1.469 11.769 1.00 91.62 204 ALA A N 1
ATOM 1670 C CA . ALA A 1 204 ? -4.985 0.813 12.269 1.00 91.62 204 ALA A CA 1
ATOM 1671 C C . ALA A 1 204 ? -5.055 1.070 13.779 1.00 91.62 204 ALA A C 1
ATOM 1673 O O . ALA A 1 204 ? -4.320 0.457 14.559 1.00 91.62 204 ALA A O 1
ATOM 1674 N N . ASN A 1 205 ? -5.904 2.018 14.173 1.00 83.94 205 ASN A N 1
ATOM 1675 C CA . ASN A 1 205 ? -6.028 2.477 15.551 1.00 83.94 205 ASN A CA 1
ATOM 1676 C C . ASN A 1 205 ? -6.642 1.408 16.460 1.00 83.94 205 ASN A C 1
ATOM 1678 O O . ASN A 1 205 ? -7.468 0.590 16.027 1.00 83.94 205 ASN A O 1
ATOM 1682 N N . LYS A 1 206 ? -6.301 1.494 17.750 1.00 80.31 206 LYS A N 1
ATOM 1683 C CA . LYS A 1 206 ? -7.051 0.822 18.811 1.00 80.31 206 LYS A CA 1
ATOM 1684 C C . LYS A 1 206 ? -8.490 1.335 18.821 1.00 80.31 206 LYS A C 1
ATOM 1686 O O . LYS A 1 206 ? -8.754 2.497 18.512 1.00 80.31 206 LYS A O 1
ATOM 1691 N N . MET A 1 207 ? -9.423 0.474 19.194 1.00 75.81 207 MET A N 1
ATOM 1692 C CA . MET A 1 207 ? -10.792 0.875 19.494 1.00 75.81 207 MET A CA 1
ATOM 1693 C C . MET A 1 207 ? -11.118 0.456 20.915 1.00 75.81 207 MET A C 1
ATOM 1695 O O . MET A 1 207 ? -10.916 -0.697 21.290 1.00 75.81 207 MET A O 1
ATOM 1699 N N . GLU A 1 208 ? -11.621 1.405 21.698 1.00 71.56 208 GLU A N 1
ATOM 1700 C CA . GLU A 1 208 ? -12.206 1.091 22.996 1.00 71.56 208 GLU A CA 1
ATOM 1701 C C . GLU A 1 208 ? -13.475 0.262 22.781 1.00 71.56 208 GLU A C 1
ATOM 1703 O O . GLU A 1 208 ? -14.205 0.487 21.811 1.00 71.56 208 GLU A O 1
ATOM 1708 N N . ASP A 1 209 ? -13.759 -0.674 23.690 1.00 61.47 209 ASP A N 1
ATOM 1709 C CA . ASP A 1 209 ? -14.891 -1.608 23.576 1.00 61.47 209 ASP A CA 1
ATOM 1710 C C . ASP A 1 209 ? -16.262 -0.918 23.453 1.00 61.47 209 ASP A C 1
ATOM 1712 O O . ASP A 1 209 ? -17.230 -1.526 23.004 1.00 61.47 209 ASP A O 1
ATOM 1716 N N . THR A 1 210 ? -16.346 0.364 23.807 1.00 61.00 210 THR A N 1
ATOM 1717 C CA . THR A 1 210 ? -17.544 1.211 23.724 1.00 61.00 210 THR A CA 1
ATOM 1718 C C . THR A 1 210 ? -17.709 1.922 22.376 1.00 61.00 210 THR A C 1
ATOM 1720 O O . THR A 1 210 ? -18.728 2.574 22.141 1.00 61.00 210 THR A O 1
ATOM 1723 N N . THR A 1 211 ? -16.722 1.841 21.480 1.00 64.75 211 THR A N 1
ATOM 1724 C CA . THR A 1 211 ? -16.704 2.629 20.243 1.00 64.75 211 THR A CA 1
ATOM 1725 C C . THR A 1 211 ? -17.423 1.890 19.115 1.00 64.75 211 THR A C 1
ATOM 1727 O O . THR A 1 211 ? -16.852 1.038 18.440 1.00 64.75 211 THR A O 1
ATOM 1730 N N . GLU A 1 212 ? -18.678 2.258 18.856 1.00 66.88 212 GLU A N 1
ATOM 1731 C CA . GLU A 1 212 ? -19.437 1.763 17.692 1.00 66.88 212 GLU A CA 1
ATOM 1732 C C . GLU A 1 212 ? -19.154 2.551 16.398 1.00 66.88 212 GLU A C 1
ATOM 1734 O O . GLU A 1 212 ? -19.614 2.181 15.318 1.00 66.88 212 GLU A O 1
ATOM 1739 N N . LYS A 1 213 ? -18.401 3.655 16.481 1.00 73.25 213 LYS A N 1
ATOM 1740 C CA . LYS A 1 213 ? -18.154 4.548 15.341 1.00 73.25 213 LYS A CA 1
ATOM 1741 C C . LYS A 1 213 ? -16.974 4.086 14.494 1.00 73.25 213 LYS A C 1
ATOM 1743 O O . LYS A 1 213 ? -15.915 3.762 15.017 1.00 73.25 213 LYS A O 1
ATOM 1748 N N . VAL A 1 214 ? -17.146 4.150 13.176 1.00 81.44 214 VAL A N 1
ATOM 1749 C CA . VAL A 1 214 ? -16.058 3.954 12.211 1.00 81.44 214 VAL A CA 1
ATOM 1750 C C . VAL A 1 214 ? -15.134 5.166 12.260 1.00 81.44 214 VAL A C 1
ATOM 1752 O O . VAL A 1 214 ? -15.580 6.291 12.039 1.00 81.44 214 VAL A O 1
ATOM 1755 N N . VAL A 1 215 ? -13.852 4.932 12.533 1.00 85.25 215 VAL A N 1
ATOM 1756 C CA . VAL A 1 215 ? -12.807 5.966 12.488 1.00 85.25 215 VAL A CA 1
ATOM 1757 C C . VAL A 1 215 ? -11.956 5.732 11.249 1.00 85.25 215 VAL A C 1
ATOM 1759 O O . VAL A 1 215 ? -11.514 4.609 11.008 1.00 85.25 215 VAL A O 1
ATOM 1762 N N . SER A 1 216 ? -11.726 6.770 10.451 1.00 89.31 216 SER A N 1
ATOM 1763 C CA . SER A 1 216 ? -10.841 6.695 9.288 1.00 89.31 216 SER A CA 1
ATOM 1764 C C . SER A 1 216 ? -9.601 7.547 9.506 1.00 89.31 216 SER A C 1
ATOM 1766 O O . SER A 1 216 ? -9.745 8.723 9.827 1.00 89.31 216 SER A O 1
ATOM 1768 N N . GLU A 1 217 ? -8.430 6.978 9.247 1.00 92.19 217 GLU A N 1
ATOM 1769 C CA . GLU A 1 217 ? -7.150 7.689 9.234 1.00 92.19 217 GLU A CA 1
ATOM 1770 C C . GLU A 1 217 ? -6.602 7.753 7.815 1.00 92.19 217 GLU A C 1
ATOM 1772 O O . GLU A 1 217 ? -6.785 6.813 7.036 1.00 92.19 217 GLU A O 1
ATOM 1777 N N . PHE A 1 218 ? -5.932 8.847 7.469 1.00 94.56 218 PHE A N 1
ATOM 1778 C CA . PHE A 1 218 ? -5.254 8.953 6.183 1.00 94.56 218 PHE A CA 1
ATOM 1779 C C . PHE A 1 218 ? -3.973 8.121 6.178 1.00 94.56 218 PHE A C 1
ATOM 1781 O O . PHE A 1 218 ? -3.271 8.001 7.182 1.00 94.56 218 PHE A O 1
ATOM 1788 N N . LEU A 1 219 ? -3.685 7.542 5.020 1.00 95.12 219 LEU A N 1
ATOM 1789 C CA . LEU A 1 219 ? -2.348 7.103 4.678 1.00 95.12 219 LEU A CA 1
ATOM 1790 C C . LEU A 1 219 ? -1.551 8.322 4.195 1.00 95.12 219 LEU A C 1
ATOM 1792 O O . LEU A 1 219 ? -2.091 9.150 3.466 1.00 95.12 219 LEU A O 1
ATOM 1796 N N . MET A 1 220 ? -0.289 8.412 4.590 1.00 94.69 220 MET A N 1
ATOM 1797 C CA . MET A 1 220 ? 0.601 9.544 4.309 1.00 94.69 220 MET A CA 1
ATOM 1798 C C . MET A 1 220 ? 2.009 9.053 3.957 1.00 94.69 220 MET A C 1
ATOM 1800 O O . MET A 1 220 ? 2.282 7.849 4.039 1.00 94.69 220 MET A O 1
ATOM 1804 N N . SER A 1 221 ? 2.904 9.956 3.556 1.00 92.94 221 SER A N 1
ATOM 1805 C CA . SER A 1 221 ? 4.309 9.598 3.335 1.00 92.94 221 SER A CA 1
ATOM 1806 C C . SER A 1 221 ? 4.967 9.103 4.629 1.00 92.94 221 SER A C 1
ATOM 1808 O O . SER A 1 221 ? 4.530 9.416 5.738 1.00 92.94 221 SER A O 1
ATOM 1810 N N . GLU A 1 222 ? 6.051 8.332 4.519 1.00 91.31 222 GLU A N 1
ATOM 1811 C CA . GLU A 1 222 ? 6.787 7.887 5.714 1.00 91.31 222 GLU A CA 1
ATOM 1812 C C . GLU A 1 222 ? 7.335 9.074 6.516 1.00 91.31 222 GLU A C 1
ATOM 1814 O O . GLU A 1 222 ? 7.242 9.082 7.739 1.00 91.31 222 GLU A O 1
ATOM 1819 N N . LYS A 1 223 ? 7.816 10.112 5.829 1.00 90.44 223 LYS A N 1
ATOM 1820 C CA . LYS A 1 223 ? 8.336 11.325 6.462 1.00 90.44 223 LYS A CA 1
ATOM 1821 C C . LYS A 1 223 ? 7.259 12.083 7.243 1.00 90.44 223 LYS A C 1
ATOM 1823 O O . LYS A 1 223 ? 7.518 12.528 8.358 1.00 90.44 223 LYS A O 1
ATOM 1828 N N . GLU A 1 224 ? 6.060 12.237 6.680 1.00 91.69 224 GLU A N 1
ATOM 1829 C CA . GLU A 1 224 ? 4.930 12.850 7.394 1.00 91.69 224 GLU A CA 1
ATOM 1830 C C . GLU A 1 224 ? 4.493 11.999 8.585 1.00 91.69 224 GLU A C 1
ATOM 1832 O O . GLU A 1 224 ? 4.212 12.530 9.659 1.00 91.69 224 GLU A O 1
ATOM 1837 N N . PHE A 1 225 ? 4.480 10.677 8.417 1.00 93.00 225 PHE A N 1
ATOM 1838 C CA . PHE A 1 225 ? 4.117 9.752 9.480 1.00 93.00 225 PHE A CA 1
ATOM 1839 C C . PHE A 1 225 ? 5.073 9.851 10.675 1.00 93.00 225 PHE A C 1
ATOM 1841 O O . PHE A 1 225 ? 4.617 9.979 11.809 1.00 93.00 225 PHE A O 1
ATOM 1848 N N . GLU A 1 226 ? 6.385 9.851 10.426 1.00 91.44 226 GLU A N 1
ATOM 1849 C CA . GLU A 1 226 ? 7.422 10.018 11.456 1.00 91.44 226 GLU A CA 1
ATOM 1850 C C . GLU A 1 226 ? 7.405 11.409 12.106 1.00 91.44 226 GLU A C 1
ATOM 1852 O O . GLU A 1 226 ? 7.821 11.570 13.250 1.00 91.44 226 GLU A O 1
ATOM 1857 N N . ALA A 1 227 ? 6.920 12.436 11.404 1.00 91.81 227 ALA A N 1
ATOM 1858 C CA . ALA A 1 227 ? 6.776 13.771 11.979 1.00 91.81 227 ALA A CA 1
ATOM 1859 C C . ALA A 1 227 ? 5.602 13.872 12.973 1.00 91.81 227 ALA A C 1
ATOM 1861 O O . ALA A 1 227 ? 5.610 14.747 13.842 1.00 91.81 227 ALA A O 1
ATOM 1862 N N . LEU A 1 228 ? 4.590 13.010 12.840 1.00 89.94 228 LEU A N 1
ATOM 1863 C CA . LEU A 1 228 ? 3.378 13.029 13.663 1.00 89.94 228 LEU A CA 1
ATOM 1864 C C . LEU A 1 228 ? 3.399 12.035 14.834 1.00 89.94 228 LEU A C 1
ATOM 1866 O O . LEU A 1 228 ? 2.641 12.234 15.789 1.00 89.94 228 LEU A O 1
ATOM 1870 N N . TYR A 1 229 ? 4.221 10.982 14.774 1.00 83.81 229 TYR A N 1
ATOM 1871 C CA . TYR A 1 229 ? 4.184 9.844 15.703 1.00 83.81 229 TYR A CA 1
ATOM 1872 C C . TYR A 1 229 ? 5.561 9.398 16.184 1.00 83.81 229 TYR A C 1
ATOM 1874 O O . TYR A 1 229 ? 5.637 9.013 17.375 1.00 83.81 229 TYR A O 1
#

Secondary structure (DSSP, 8-state):
--HHHHHHHHHHHHHHHT----HHHHHHHHSHHHHHHHHHHHHHHHHHHHHHHHHHHHHHHHHHH--------------------EEEEEEEETTEEEEEEEESS-TT-EEEEEEEETTSS-EEEEEEEE--TTSEEEEEEE-S-TT--EEEEEEE-GGGS-HHHHHHH-SSSTTTTTSTT-TTEEEEEETTEEEEEEEEEEEE----TT--S-EEEE-B-HHHHHHH-